Protein AF-A0A1F7S9E7-F1 (afdb_monomer_lite)

Organism: NCBI:txid1817878

pLDDT: mean 85.45, std 12.53, range [41.28, 97.94]

Radius of gyration: 21.09 Å; chains: 1; bounding box: 68×44×51 Å

Sequence (327 aa):
MSTGKWEKKILSSIESPLEKVIKDQKLNNLIKKIKFSKMIGKTITITPREIQYVRKQFAKAVRNGERRLHTLTVSLLEQFLPGKPFGITLIVVGRCPKCKGITKTKKDFGADFNEIFKNTEEQLSQKYAPGCFNCNVQTPSIANFLKYWPLDRQNEKILWISTRVKANTNLCYKITDIVLDVTYMFKVDKIYNQYSHTLKDMYGIKIIAENRATIMNVRDEILKRQDLSCIEEKNYLGKYKKKSGFEAYKMVMFYDDQYFEIQIQTEDMYERELLNAKTSHTTYKEKQQFLRKHFGEEYNSFYKKLCLLFTNENPDQSDNEAIFFGP

Structure (mmCIF, N/CA/C/O backbone):
data_AF-A0A1F7S9E7-F1
#
_entry.id   AF-A0A1F7S9E7-F1
#
loop_
_atom_site.group_PDB
_atom_site.id
_atom_site.type_symbol
_atom_site.label_atom_id
_atom_site.label_alt_id
_atom_site.label_comp_id
_atom_site.label_asym_id
_atom_site.label_entity_id
_atom_site.label_seq_id
_atom_site.pdbx_PDB_ins_code
_atom_site.Cartn_x
_atom_site.Cartn_y
_atom_site.Cartn_z
_atom_site.occupancy
_atom_site.B_iso_or_equiv
_atom_site.auth_seq_id
_atom_site.auth_comp_id
_atom_site.auth_asym_id
_atom_site.auth_atom_id
_atom_site.pdbx_PDB_model_num
ATOM 1 N N . MET A 1 1 ? -40.650 11.701 19.292 1.00 47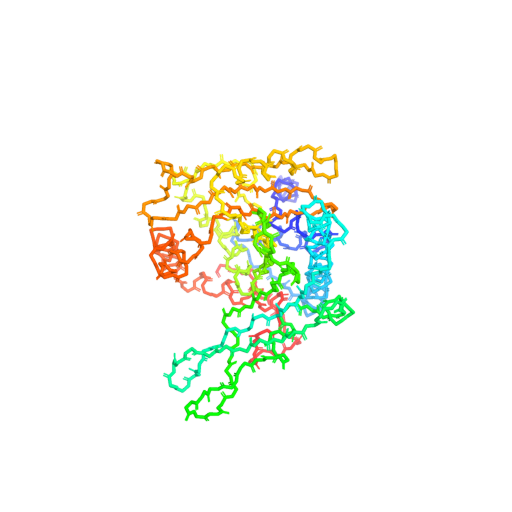.75 1 MET A N 1
ATOM 2 C CA . MET A 1 1 ? -40.113 11.331 17.958 1.00 47.75 1 MET A CA 1
ATOM 3 C C . MET A 1 1 ? -39.051 10.258 18.152 1.00 47.75 1 MET A C 1
ATOM 5 O O . MET A 1 1 ? -38.192 10.449 19.000 1.00 47.75 1 MET A O 1
ATOM 9 N N . SER A 1 2 ? -39.142 9.108 17.474 1.00 50.38 2 SER A N 1
ATOM 10 C CA . SER A 1 2 ? -38.280 7.954 17.775 1.00 50.38 2 SER A CA 1
ATOM 11 C C . SER A 1 2 ? -36.815 8.229 17.412 1.00 50.38 2 SER A C 1
ATOM 13 O O . SER A 1 2 ? -36.434 8.272 16.241 1.00 50.38 2 SER A O 1
ATOM 15 N N . THR A 1 3 ? -35.984 8.395 18.441 1.00 58.53 3 THR A N 1
ATOM 16 C CA . THR A 1 3 ? -34.526 8.587 18.354 1.00 58.53 3 THR A CA 1
ATOM 17 C C . THR A 1 3 ? -33.866 7.561 17.422 1.00 58.53 3 THR A C 1
ATOM 19 O O . THR A 1 3 ? -33.007 7.913 16.617 1.00 58.53 3 THR A O 1
ATOM 22 N N . GLY A 1 4 ? -34.371 6.323 17.395 1.00 68.88 4 GLY A N 1
ATOM 23 C CA . GLY A 1 4 ? -33.849 5.252 16.542 1.00 68.88 4 GLY A CA 1
ATOM 24 C C . GLY A 1 4 ? -34.021 5.433 15.023 1.00 68.88 4 GLY A C 1
ATOM 25 O O . GLY A 1 4 ? -33.233 4.865 14.268 1.00 68.88 4 GLY A O 1
ATOM 26 N N . LYS A 1 5 ? -35.007 6.203 14.525 1.00 73.06 5 LYS A N 1
ATOM 27 C CA . LYS A 1 5 ? -35.180 6.402 13.064 1.00 73.06 5 LYS A CA 1
ATOM 28 C C . LYS A 1 5 ? -34.168 7.411 12.511 1.00 73.06 5 LYS A C 1
ATOM 30 O O . LYS A 1 5 ? -33.655 7.227 11.409 1.00 73.06 5 LYS A O 1
ATOM 35 N N . TRP A 1 6 ? -33.854 8.441 13.295 1.00 78.12 6 TRP A N 1
ATOM 36 C CA . TRP A 1 6 ? -32.842 9.445 12.963 1.00 78.12 6 TRP A CA 1
ATOM 37 C C . TRP A 1 6 ? -31.420 8.877 13.066 1.00 78.12 6 TRP A C 1
ATOM 39 O O . TRP A 1 6 ? -30.646 9.020 12.120 1.00 78.12 6 TRP A O 1
ATOM 49 N N . GLU A 1 7 ? -31.108 8.135 14.137 1.00 77.38 7 GLU A N 1
ATOM 50 C CA . GLU A 1 7 ? -29.796 7.487 14.303 1.00 77.38 7 GLU A CA 1
ATOM 51 C C . GLU A 1 7 ? -29.505 6.494 13.161 1.00 77.38 7 GLU A C 1
ATOM 53 O O . GLU A 1 7 ? -28.421 6.519 12.579 1.00 77.38 7 GLU A O 1
ATOM 58 N N . LYS A 1 8 ? -30.492 5.675 12.758 1.00 75.88 8 LYS A N 1
ATOM 59 C CA . LYS A 1 8 ? -30.354 4.766 11.602 1.00 75.88 8 LYS A CA 1
ATOM 60 C C . LYS A 1 8 ? -30.071 5.515 10.298 1.00 75.88 8 LYS A C 1
ATOM 62 O O . LYS A 1 8 ? -29.243 5.059 9.511 1.00 75.88 8 LYS A O 1
ATOM 67 N N . LYS A 1 9 ? -30.729 6.659 10.075 1.00 78.69 9 LYS A N 1
ATOM 68 C CA . LYS A 1 9 ? -30.522 7.483 8.876 1.00 78.69 9 LYS A CA 1
ATOM 69 C C . LYS A 1 9 ? -29.092 8.030 8.825 1.00 78.69 9 LYS A C 1
ATOM 71 O O . LYS A 1 9 ? -28.435 7.886 7.799 1.00 78.69 9 LYS A O 1
ATOM 76 N N . ILE A 1 10 ? -28.579 8.579 9.927 1.00 76.75 10 ILE A N 1
ATOM 77 C CA . ILE A 1 10 ? -27.204 9.102 9.967 1.00 76.75 10 ILE A CA 1
ATOM 78 C C . ILE A 1 10 ? -26.183 7.978 9.818 1.00 76.75 10 ILE A C 1
ATOM 80 O O . ILE A 1 10 ? -25.277 8.088 8.995 1.00 76.75 10 ILE A O 1
ATOM 84 N N . LEU A 1 11 ? -26.350 6.869 10.539 1.00 79.00 11 LEU A N 1
ATOM 85 C CA . LEU A 1 11 ? -25.431 5.737 10.436 1.00 79.00 11 LEU A CA 1
ATOM 86 C C . LEU A 1 11 ? -25.357 5.190 9.000 1.00 79.00 11 LEU A C 1
ATOM 88 O O . LEU A 1 11 ? -24.277 4.816 8.551 1.00 79.00 11 LEU A O 1
ATOM 92 N N . SER A 1 12 ? -26.475 5.199 8.263 1.00 75.44 12 SER A N 1
ATOM 93 C CA . SER A 1 12 ? -26.506 4.784 6.853 1.00 75.44 12 SER A CA 1
ATOM 94 C C . SER A 1 12 ? -25.753 5.728 5.907 1.00 75.44 12 SER A C 1
ATOM 96 O O . SER A 1 12 ? -25.270 5.277 4.875 1.00 75.44 12 SER A O 1
ATOM 98 N N . SER A 1 13 ? -25.605 7.007 6.271 1.00 79.38 13 SER A N 1
ATOM 99 C CA . SER A 1 13 ? -24.830 7.991 5.498 1.00 79.38 13 SER A CA 1
ATOM 100 C C . SER A 1 13 ? -23.334 8.011 5.823 1.00 79.38 13 SER A C 1
ATOM 102 O O . SER A 1 13 ? -22.566 8.650 5.109 1.00 79.38 13 SER A O 1
ATOM 104 N N . ILE A 1 14 ? -22.901 7.336 6.893 1.00 80.88 14 ILE A N 1
ATOM 105 C CA . ILE A 1 14 ? -21.484 7.268 7.256 1.00 80.88 14 ILE A CA 1
ATOM 106 C C . ILE A 1 14 ? -20.821 6.166 6.431 1.00 80.88 14 ILE A C 1
ATOM 108 O O . ILE A 1 14 ? -21.165 4.988 6.533 1.00 80.88 14 ILE A O 1
ATOM 112 N N . GLU A 1 15 ? -19.821 6.539 5.643 1.00 83.19 15 GLU A N 1
ATOM 113 C CA . GLU A 1 15 ? -18.962 5.582 4.949 1.00 83.19 15 GLU A CA 1
ATOM 114 C C . GLU A 1 15 ? -17.861 5.062 5.876 1.00 83.19 15 GLU A C 1
ATOM 116 O O . GLU A 1 15 ? -17.320 5.794 6.712 1.00 83.19 15 GLU A O 1
ATOM 121 N N . SER A 1 16 ? -17.512 3.780 5.735 1.00 84.88 16 SER A N 1
ATOM 122 C CA . SER A 1 16 ? -16.361 3.234 6.453 1.00 84.88 16 SER A CA 1
ATOM 123 C C . SER A 1 16 ? -15.082 3.576 5.681 1.00 84.88 16 SER A C 1
ATOM 125 O O . SER A 1 16 ? -15.017 3.312 4.477 1.00 84.88 16 SER A O 1
ATOM 127 N N . PRO A 1 17 ? -14.014 4.053 6.348 1.00 84.38 17 PRO A N 1
ATOM 128 C CA . PRO A 1 17 ? -12.721 4.289 5.700 1.00 84.38 17 PRO A CA 1
ATOM 129 C C . PRO A 1 17 ? -12.109 3.019 5.085 1.00 84.38 17 PRO A C 1
ATOM 131 O O . PRO A 1 17 ? -11.219 3.114 4.237 1.00 84.38 17 PRO A O 1
ATOM 134 N N . LEU A 1 18 ? -12.578 1.839 5.513 1.00 86.69 18 LEU A N 1
ATOM 135 C CA . LEU A 1 18 ? -12.095 0.526 5.088 1.00 86.69 18 LEU A CA 1
ATOM 136 C C . LEU A 1 18 ? -12.953 -0.129 4.005 1.00 86.69 18 LEU A C 1
ATOM 138 O O . LEU A 1 18 ? -12.532 -1.141 3.459 1.00 86.69 18 LEU A O 1
ATOM 142 N N . GLU A 1 19 ? -14.110 0.427 3.642 1.00 86.44 19 GLU A N 1
ATOM 143 C CA . GLU A 1 19 ? -15.108 -0.237 2.778 1.00 86.44 19 GLU A CA 1
ATOM 144 C C . GLU A 1 19 ? -14.568 -0.609 1.384 1.00 86.44 19 GLU A C 1
ATOM 146 O O . GLU A 1 19 ? -15.029 -1.532 0.707 1.00 86.44 19 GLU A O 1
ATOM 151 N N . LYS A 1 20 ? -13.532 0.108 0.954 1.00 81.81 20 LYS A N 1
ATOM 152 C CA . LYS A 1 20 ? -12.844 -0.093 -0.320 1.00 81.81 20 LYS A CA 1
ATOM 153 C C . LYS A 1 20 ? -11.639 -1.035 -0.256 1.00 81.81 20 LYS A C 1
ATOM 155 O O . LYS A 1 20 ? -11.154 -1.435 -1.305 1.00 81.81 20 LYS A O 1
ATOM 160 N N . VAL A 1 21 ? -11.185 -1.399 0.941 1.00 81.50 21 VAL A N 1
ATOM 161 C CA . VAL A 1 21 ? -10.014 -2.264 1.176 1.00 81.50 21 VAL A CA 1
ATOM 162 C C . VAL A 1 21 ? -10.418 -3.586 1.834 1.00 81.50 21 VAL A C 1
ATOM 164 O O . VAL A 1 21 ? -9.793 -4.616 1.619 1.00 81.50 21 VAL A O 1
ATOM 167 N N . ILE A 1 22 ? -11.490 -3.582 2.626 1.00 88.88 22 ILE A N 1
ATOM 168 C CA . ILE A 1 22 ? -11.964 -4.738 3.381 1.00 88.88 22 ILE A CA 1
ATOM 169 C C . ILE A 1 22 ? -13.428 -4.975 3.041 1.00 88.88 22 ILE A C 1
ATOM 171 O O . ILE A 1 22 ? -14.300 -4.182 3.392 1.00 88.88 22 ILE A O 1
ATOM 175 N N . LYS A 1 23 ? -13.706 -6.106 2.389 1.00 88.62 23 LYS A N 1
ATOM 176 C CA . LYS A 1 23 ? -15.052 -6.534 1.975 1.00 88.62 23 LYS A CA 1
ATOM 177 C C . LYS A 1 23 ? -15.774 -7.328 3.070 1.00 88.62 23 LYS A C 1
ATOM 179 O O . LYS A 1 23 ? -16.346 -8.379 2.810 1.00 88.62 23 LYS A O 1
ATOM 184 N N . ASP A 1 24 ? -15.714 -6.845 4.309 1.00 93.81 24 ASP A N 1
ATOM 185 C CA . ASP A 1 24 ? -16.417 -7.450 5.445 1.00 93.81 24 ASP A CA 1
ATOM 186 C C . ASP A 1 24 ? -17.443 -6.468 6.016 1.00 93.81 24 ASP A C 1
ATOM 188 O O . ASP A 1 24 ? -17.094 -5.435 6.594 1.00 93.81 24 ASP A O 1
ATOM 192 N N . GLN A 1 25 ? -18.731 -6.769 5.835 1.00 93.62 25 GLN A N 1
ATOM 193 C CA . GLN A 1 25 ? -19.803 -5.852 6.226 1.00 93.62 25 GLN A CA 1
ATOM 194 C C . GLN A 1 25 ? -19.847 -5.630 7.741 1.00 93.62 25 GLN A C 1
ATOM 196 O O . GLN A 1 25 ? -20.121 -4.520 8.196 1.00 93.62 25 GLN A O 1
ATOM 201 N N . LYS A 1 26 ? -19.571 -6.668 8.538 1.00 94.50 26 LYS A N 1
ATOM 202 C CA . LYS A 1 26 ? -19.641 -6.591 10.000 1.00 94.50 26 LYS A CA 1
ATOM 203 C C . LYS A 1 26 ? -18.552 -5.675 10.558 1.00 94.50 26 LYS A C 1
ATOM 205 O O . LYS A 1 26 ? -18.859 -4.812 11.378 1.00 94.50 26 LYS A O 1
ATOM 210 N N . LEU A 1 27 ? -17.319 -5.812 10.077 1.00 94.19 27 LEU A N 1
ATOM 211 C CA . LEU A 1 27 ? -16.193 -4.944 10.410 1.00 94.19 27 LEU A CA 1
ATOM 212 C C . LEU A 1 27 ? -16.482 -3.507 9.972 1.00 94.19 27 LEU A C 1
ATOM 214 O O . LEU A 1 27 ? -16.370 -2.592 10.784 1.00 94.19 27 LEU A O 1
ATOM 218 N N . ASN A 1 28 ? -16.923 -3.292 8.730 1.00 93.12 28 ASN A N 1
ATOM 219 C CA . ASN A 1 28 ? -17.247 -1.945 8.253 1.00 93.12 28 ASN A CA 1
ATOM 220 C C . ASN A 1 28 ? -18.369 -1.292 9.072 1.00 93.12 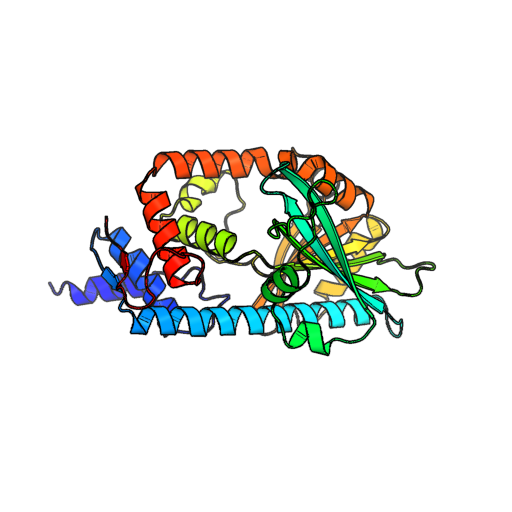28 ASN A C 1
ATOM 222 O O . ASN A 1 28 ? -18.253 -0.128 9.447 1.00 93.12 28 ASN A O 1
ATOM 226 N N . ASN A 1 29 ? -19.418 -2.041 9.421 1.00 93.00 29 ASN A N 1
ATOM 227 C CA . ASN A 1 29 ? -20.483 -1.556 10.297 1.00 93.00 29 ASN A CA 1
ATOM 228 C C . ASN A 1 29 ? -19.964 -1.204 11.697 1.00 93.00 29 ASN A C 1
ATOM 230 O O . ASN A 1 29 ? -20.435 -0.235 12.289 1.00 93.00 29 ASN A O 1
ATOM 234 N N . LEU A 1 30 ? -18.996 -1.955 12.230 1.00 94.12 30 LEU A N 1
ATOM 235 C CA . LEU A 1 30 ? -18.373 -1.641 13.515 1.00 94.12 30 LEU A CA 1
ATOM 236 C C . LEU A 1 30 ? -17.614 -0.311 13.465 1.00 94.12 30 LEU A C 1
ATOM 238 O O . LEU A 1 30 ? -17.778 0.518 14.353 1.00 94.12 30 LEU A O 1
ATOM 242 N N . ILE A 1 31 ? -16.850 -0.065 12.399 1.00 92.19 31 ILE A N 1
ATOM 243 C CA . ILE A 1 31 ? -16.131 1.204 12.222 1.00 92.19 31 ILE A CA 1
ATOM 244 C C . ILE A 1 31 ? -17.099 2.374 12.027 1.00 92.19 31 ILE A C 1
ATOM 246 O O . ILE A 1 31 ? -16.899 3.434 12.619 1.00 92.19 31 ILE A O 1
ATOM 250 N N . LYS A 1 32 ? -18.196 2.174 11.282 1.00 91.75 32 LYS A N 1
ATOM 251 C CA . LYS A 1 32 ? -19.283 3.163 11.175 1.00 91.75 32 LYS A CA 1
ATOM 252 C C . LYS A 1 32 ? -19.878 3.480 12.549 1.00 91.75 32 LYS A C 1
ATOM 254 O O . LYS A 1 32 ? -20.066 4.651 12.864 1.00 91.75 32 LYS A O 1
ATOM 259 N N . LYS A 1 33 ? -20.112 2.465 13.393 1.00 91.62 33 LYS A N 1
ATOM 260 C CA . LYS A 1 33 ? -20.586 2.648 14.777 1.00 91.62 33 LYS A CA 1
ATOM 261 C C . LYS A 1 33 ? -19.582 3.409 15.643 1.00 91.62 33 LYS A C 1
ATOM 263 O O . LYS A 1 33 ? -20.010 4.305 16.356 1.00 91.62 33 LYS A O 1
ATOM 268 N N . ILE A 1 34 ? -18.285 3.096 15.552 1.00 92.19 34 ILE A N 1
ATOM 269 C CA . ILE A 1 34 ? -17.205 3.814 16.258 1.00 92.19 34 ILE A CA 1
ATOM 270 C C . ILE A 1 34 ? -17.193 5.298 15.862 1.00 92.19 34 ILE A C 1
ATOM 272 O O . ILE A 1 34 ? -17.155 6.175 16.723 1.00 92.19 34 ILE A O 1
ATOM 276 N N . LYS A 1 35 ? -17.269 5.604 14.560 1.00 89.88 35 LYS A N 1
ATOM 277 C CA . LYS A 1 35 ? -17.329 6.994 14.086 1.00 89.88 35 LYS A CA 1
ATOM 278 C C . LYS A 1 35 ? -18.610 7.693 14.544 1.00 89.88 35 LYS A C 1
ATOM 280 O O . LYS A 1 35 ? -18.553 8.804 15.062 1.00 89.88 35 LYS A O 1
ATOM 285 N N . PHE A 1 36 ? -19.757 7.033 14.398 1.00 89.06 36 PHE A N 1
ATOM 286 C CA . PHE A 1 36 ? -21.043 7.583 14.814 1.00 89.06 36 PHE A CA 1
ATOM 287 C C . PHE A 1 36 ? -21.088 7.870 16.316 1.00 89.06 36 PHE A C 1
ATOM 289 O O . PHE A 1 36 ? -21.530 8.945 16.705 1.00 89.06 36 PHE A O 1
ATOM 296 N N . SER A 1 37 ? -20.594 6.952 17.155 1.00 89.75 37 SER A N 1
ATOM 297 C CA . SER A 1 37 ? -20.585 7.128 18.608 1.00 89.75 37 SER A CA 1
ATOM 298 C C . SER A 1 37 ? -19.755 8.337 19.020 1.00 89.75 37 SER A C 1
ATOM 300 O O . SER A 1 37 ? -20.196 9.115 19.864 1.00 89.75 37 SER A O 1
ATOM 302 N N . LYS A 1 38 ? -18.619 8.564 18.349 1.00 87.88 38 LYS A N 1
ATOM 303 C CA . LYS A 1 38 ? -17.819 9.773 18.534 1.00 87.88 38 LYS A CA 1
ATOM 304 C C . LYS A 1 38 ? -18.590 11.041 18.152 1.00 87.88 38 LYS A C 1
ATOM 306 O O . LYS A 1 38 ? -18.581 11.996 18.923 1.00 87.88 38 LYS A O 1
ATOM 311 N N . MET A 1 39 ? -19.289 11.047 17.015 1.00 85.19 39 MET A N 1
ATOM 312 C CA . MET A 1 39 ? -20.076 12.210 16.570 1.00 85.19 39 MET A CA 1
ATOM 313 C C . MET A 1 39 ? -21.168 12.613 17.568 1.00 85.19 39 MET A C 1
ATOM 315 O O . MET A 1 39 ? -21.459 13.796 17.706 1.00 85.19 39 MET A O 1
ATOM 319 N N . ILE A 1 40 ? -21.770 11.643 18.260 1.00 88.06 40 ILE A N 1
ATOM 320 C CA . ILE A 1 40 ? -22.852 11.886 19.227 1.00 88.06 40 ILE A CA 1
ATOM 321 C C . ILE A 1 40 ? -22.380 11.886 20.690 1.00 88.06 40 ILE A C 1
ATOM 323 O O . ILE A 1 40 ? -23.216 11.918 21.589 1.00 88.06 40 ILE A O 1
ATOM 327 N N . GLY A 1 41 ? -21.068 11.800 20.941 1.00 88.12 41 GLY A N 1
ATOM 328 C CA . GLY A 1 41 ? -20.496 11.794 22.292 1.00 88.12 41 GLY A CA 1
ATOM 329 C C . GLY A 1 41 ? -20.887 10.584 23.149 1.00 88.12 41 GLY A C 1
ATOM 330 O O . GLY A 1 41 ? -20.965 10.704 24.368 1.00 88.12 41 GLY A O 1
ATOM 331 N N . LYS A 1 42 ? -21.160 9.421 22.541 1.00 89.75 42 LYS A N 1
ATOM 332 C CA . LYS A 1 42 ? -21.503 8.183 23.261 1.00 89.75 42 LYS A CA 1
ATOM 333 C C . LYS A 1 42 ? -20.325 7.216 23.310 1.00 89.75 42 LYS A C 1
ATOM 335 O O . LYS A 1 42 ? -19.623 7.018 22.317 1.00 89.75 42 LYS A O 1
ATOM 340 N N . THR A 1 43 ? -20.184 6.544 24.448 1.00 92.25 43 THR A N 1
ATOM 341 C CA . THR A 1 43 ? -19.265 5.415 24.593 1.00 92.25 43 THR A CA 1
ATOM 342 C C . THR A 1 43 ? -19.868 4.157 23.982 1.00 92.25 43 THR A C 1
ATOM 344 O O . THR A 1 43 ? -21.039 3.849 24.204 1.00 92.25 43 THR A O 1
ATOM 347 N N . ILE A 1 44 ? -19.064 3.406 23.237 1.00 93.56 44 ILE A N 1
ATOM 348 C CA . ILE A 1 44 ? -19.386 2.049 22.806 1.00 93.56 44 ILE A CA 1
ATOM 349 C C . ILE A 1 44 ? -18.350 1.068 23.339 1.00 93.56 44 ILE A C 1
ATOM 351 O O . ILE A 1 44 ? -17.163 1.384 23.448 1.00 93.56 44 ILE A O 1
ATOM 355 N N . THR A 1 45 ? -18.814 -0.139 23.629 1.00 94.75 45 THR A N 1
ATOM 356 C CA . THR A 1 45 ? -17.980 -1.250 24.075 1.00 94.75 45 THR A CA 1
ATOM 357 C C . THR A 1 45 ? -17.819 -2.237 22.932 1.00 94.75 45 THR A C 1
ATOM 359 O O . THR A 1 45 ? -18.807 -2.664 22.338 1.00 94.75 45 THR A O 1
ATOM 362 N N . ILE A 1 46 ? -16.575 -2.596 22.634 1.00 94.56 46 ILE A N 1
ATOM 363 C CA . ILE A 1 46 ? -16.223 -3.662 21.702 1.00 94.56 46 ILE A CA 1
ATOM 364 C C . ILE A 1 46 ? -15.817 -4.873 22.526 1.00 94.56 46 ILE A C 1
ATOM 366 O O . ILE A 1 46 ? -14.854 -4.822 23.290 1.00 94.56 46 ILE A O 1
ATOM 370 N N . THR A 1 47 ? -16.568 -5.956 22.386 1.00 93.94 47 THR A N 1
ATOM 371 C CA . THR A 1 47 ? -16.342 -7.184 23.154 1.00 93.94 47 THR A CA 1
ATOM 372 C C . THR A 1 47 ? -15.094 -7.937 22.671 1.00 93.94 47 THR A C 1
ATOM 374 O O . THR A 1 47 ? -14.739 -7.831 21.494 1.00 93.94 47 THR A O 1
ATOM 377 N N . PRO A 1 48 ? -14.474 -8.794 23.505 1.00 91.75 48 PRO A N 1
ATOM 378 C CA . PRO A 1 48 ? -13.344 -9.634 23.086 1.00 91.75 48 PRO A CA 1
ATOM 379 C C . PRO A 1 48 ? -13.634 -10.467 21.828 1.00 91.75 48 PRO A C 1
ATOM 381 O O . PRO A 1 48 ? -12.810 -10.571 20.920 1.00 91.75 48 PRO A O 1
ATOM 384 N N . ARG A 1 49 ? -14.861 -10.989 21.703 1.00 92.00 49 ARG A N 1
ATOM 385 C CA . ARG A 1 49 ? -15.306 -11.738 20.518 1.00 92.00 49 ARG A CA 1
ATOM 386 C C . ARG A 1 49 ? -15.340 -10.875 19.254 1.00 92.00 49 ARG A C 1
ATOM 388 O O . ARG A 1 49 ? -15.052 -11.367 18.162 1.00 9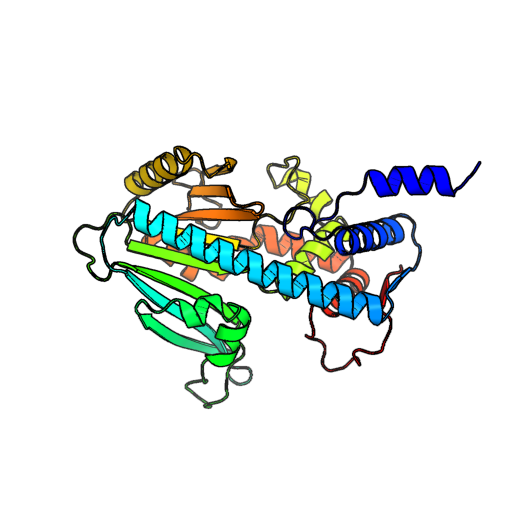2.00 49 ARG A O 1
ATOM 395 N N . GLU A 1 50 ? -15.720 -9.605 19.370 1.00 94.31 50 GLU A N 1
ATOM 396 C CA . GLU A 1 50 ? -15.684 -8.659 18.252 1.00 94.31 50 GLU A CA 1
ATOM 397 C C . GLU A 1 50 ? -14.253 -8.267 17.892 1.00 94.31 50 GLU A C 1
ATOM 399 O O . GLU A 1 50 ? -13.948 -8.209 16.704 1.00 94.31 50 GLU A O 1
ATOM 404 N N . ILE A 1 51 ? -13.369 -8.090 18.878 1.00 92.25 51 ILE A N 1
ATOM 405 C CA . ILE A 1 51 ? -11.938 -7.829 18.652 1.00 92.25 51 ILE A CA 1
ATOM 406 C C . ILE A 1 51 ? -11.315 -8.981 17.861 1.00 92.25 51 ILE A C 1
ATOM 408 O O . ILE A 1 51 ? -10.768 -8.765 16.780 1.00 92.25 51 ILE A O 1
ATOM 412 N N . GLN A 1 52 ? -11.479 -10.222 18.329 1.00 91.31 52 GLN A N 1
ATOM 413 C CA . GLN A 1 52 ? -10.977 -11.413 17.632 1.00 91.31 52 GLN A CA 1
ATOM 414 C C . GLN A 1 52 ? -11.545 -11.531 16.213 1.00 91.31 52 GLN A C 1
ATOM 416 O O . GLN A 1 52 ? -10.821 -11.857 15.269 1.00 91.31 52 GLN A O 1
ATOM 421 N N . TYR A 1 53 ? -12.837 -11.234 16.039 1.00 93.69 53 TYR A N 1
ATOM 422 C CA . TYR A 1 53 ? -13.461 -11.210 14.720 1.00 93.69 53 TYR A CA 1
ATOM 423 C C . TYR A 1 53 ? -12.803 -10.171 13.805 1.00 93.69 53 TYR A C 1
ATOM 425 O O . TYR A 1 53 ? -12.423 -10.507 12.683 1.00 93.69 53 TYR A O 1
ATOM 433 N N . VAL A 1 54 ? -12.653 -8.929 14.272 1.00 93.31 54 VAL A N 1
ATOM 434 C CA . VAL A 1 54 ? -12.072 -7.835 13.487 1.00 93.31 54 VAL A CA 1
ATOM 435 C C . VAL A 1 54 ? -10.637 -8.154 13.105 1.00 93.31 54 VAL A C 1
ATOM 437 O O . VAL A 1 54 ? -10.321 -8.086 11.921 1.00 93.31 54 VAL A O 1
ATOM 440 N N . ARG A 1 55 ? -9.801 -8.590 14.052 1.00 91.25 55 ARG A N 1
ATOM 441 C CA . ARG A 1 55 ? -8.413 -8.990 13.781 1.00 91.25 55 ARG A CA 1
ATOM 442 C C . ARG A 1 55 ? -8.335 -10.104 12.742 1.00 91.25 55 ARG A C 1
ATOM 444 O O . ARG A 1 55 ? -7.563 -10.005 11.792 1.00 91.25 55 ARG A O 1
ATOM 451 N N . LYS A 1 56 ? -9.183 -11.134 12.857 1.00 91.69 56 LYS A N 1
ATOM 452 C CA . LYS A 1 56 ? -9.242 -12.234 11.880 1.00 91.69 56 LYS A CA 1
ATOM 453 C C . LYS A 1 56 ? -9.602 -11.737 10.479 1.00 91.69 56 LYS A C 1
ATOM 455 O O . LYS A 1 56 ? -8.941 -12.118 9.513 1.00 91.69 56 LYS A O 1
ATOM 460 N N . GLN A 1 57 ? -10.642 -10.911 10.350 1.00 93.62 57 GLN A N 1
ATOM 461 C CA . GLN A 1 57 ?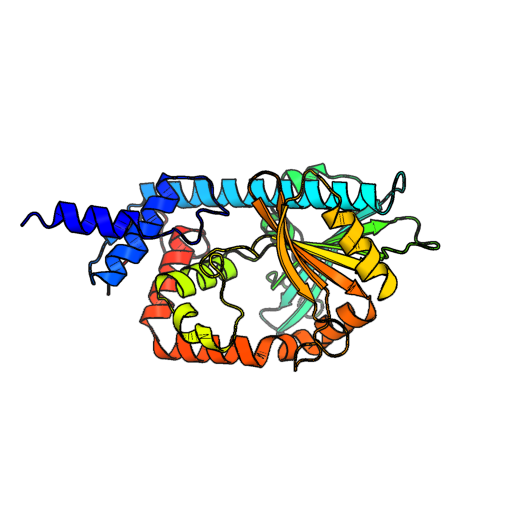 -11.058 -10.392 9.042 1.00 93.62 57 GLN A CA 1
ATOM 462 C C . GLN A 1 57 ? -10.049 -9.396 8.472 1.00 93.62 57 GLN A C 1
ATOM 464 O O . GLN A 1 57 ? -9.773 -9.434 7.275 1.00 93.62 57 GLN A O 1
ATOM 469 N N . PHE A 1 58 ? -9.454 -8.557 9.319 1.00 91.12 58 PHE A N 1
ATOM 470 C CA . PHE A 1 58 ? -8.403 -7.625 8.937 1.00 91.12 58 PHE A CA 1
ATOM 471 C C . PHE A 1 58 ? -7.176 -8.374 8.408 1.00 91.12 58 PHE A C 1
ATOM 473 O O . PHE A 1 58 ? -6.772 -8.139 7.274 1.00 91.12 58 PHE A O 1
ATOM 480 N N . ALA A 1 59 ? -6.655 -9.356 9.150 1.00 89.19 59 ALA A N 1
ATOM 481 C CA . ALA A 1 59 ? -5.521 -10.175 8.719 1.00 89.19 59 ALA A CA 1
ATOM 482 C C . ALA A 1 59 ? -5.802 -10.924 7.404 1.00 89.19 59 ALA A C 1
ATOM 484 O O . ALA A 1 59 ? -4.948 -10.979 6.516 1.00 89.19 59 ALA A O 1
ATOM 485 N N . LYS A 1 60 ? -7.019 -11.465 7.242 1.00 91.44 60 LYS A N 1
ATOM 486 C CA . LYS A 1 60 ? -7.452 -12.096 5.986 1.00 91.44 60 LYS A CA 1
ATOM 487 C C . LYS A 1 60 ? -7.466 -11.094 4.827 1.00 91.44 60 LYS A C 1
ATOM 489 O O . LYS A 1 60 ? -6.997 -11.424 3.740 1.00 91.44 60 LYS A O 1
ATOM 494 N N . ALA A 1 61 ? -7.992 -9.890 5.046 1.00 91.12 61 ALA A N 1
ATOM 495 C CA . ALA A 1 61 ? -8.047 -8.845 4.030 1.00 91.12 61 ALA A CA 1
ATOM 496 C C . ALA A 1 61 ? -6.647 -8.356 3.636 1.00 91.12 61 ALA A C 1
ATOM 498 O O . ALA A 1 61 ? -6.361 -8.289 2.443 1.00 91.12 61 ALA A O 1
ATOM 499 N N . VAL A 1 62 ? -5.763 -8.120 4.616 1.00 90.06 62 VAL A N 1
ATOM 500 C CA . VAL A 1 62 ? -4.354 -7.756 4.390 1.00 90.06 62 VAL A CA 1
ATOM 501 C C . VAL A 1 62 ? -3.690 -8.785 3.480 1.00 90.06 62 VAL A C 1
ATOM 503 O O . VAL A 1 62 ? -3.200 -8.420 2.414 1.00 90.06 62 VAL A O 1
ATOM 506 N N . ARG A 1 63 ? -3.763 -10.073 3.846 1.00 91.25 63 ARG A N 1
ATOM 507 C CA . ARG A 1 63 ? -3.171 -11.175 3.074 1.00 91.25 63 ARG A CA 1
ATOM 508 C C . ARG A 1 63 ? -3.727 -11.261 1.653 1.00 91.25 63 ARG A C 1
ATOM 510 O O . ARG A 1 63 ? -2.970 -11.433 0.703 1.00 91.25 63 ARG A O 1
ATOM 517 N N . ASN A 1 64 ? -5.043 -11.136 1.491 1.00 92.50 64 ASN A N 1
ATOM 518 C CA . ASN A 1 64 ? -5.664 -11.173 0.169 1.00 92.50 64 ASN A CA 1
ATOM 519 C 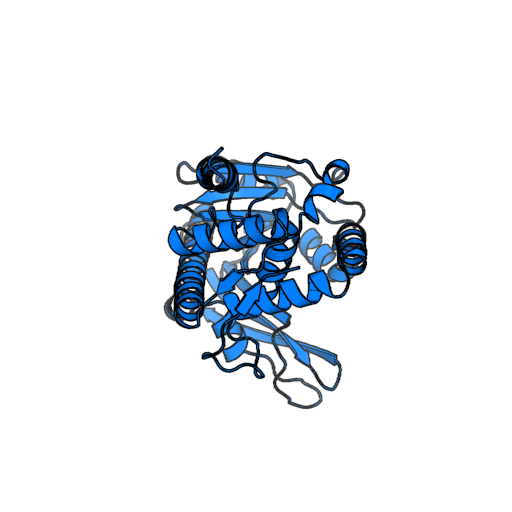C . ASN A 1 64 ? -5.229 -9.990 -0.703 1.00 92.50 64 ASN A C 1
ATOM 521 O O . ASN A 1 64 ? -4.956 -10.180 -1.886 1.00 92.50 64 ASN A O 1
ATOM 525 N N . GLY A 1 65 ? -5.152 -8.784 -0.137 1.00 93.06 65 GLY A N 1
ATOM 526 C CA . GLY A 1 65 ? -4.710 -7.609 -0.878 1.00 93.06 65 GLY A CA 1
ATOM 527 C C . GLY A 1 65 ? -3.219 -7.645 -1.220 1.00 93.06 65 GLY A C 1
ATOM 528 O O . GLY A 1 65 ? -2.861 -7.247 -2.323 1.00 93.06 65 GLY A O 1
ATOM 529 N N . GLU A 1 66 ? -2.360 -8.208 -0.363 1.00 93.69 66 GLU A N 1
ATOM 530 C CA . GLU A 1 66 ? -0.949 -8.463 -0.701 1.00 93.69 66 GLU A CA 1
ATOM 531 C C . GLU A 1 66 ? -0.807 -9.506 -1.815 1.00 93.69 66 GLU A C 1
ATOM 533 O O . GLU A 1 66 ? -0.065 -9.297 -2.771 1.00 93.69 66 GLU A O 1
ATOM 538 N N . ARG A 1 67 ? -1.594 -10.589 -1.779 1.00 93.12 67 ARG A N 1
ATOM 539 C CA . ARG A 1 67 ? -1.633 -11.554 -2.887 1.00 93.12 67 ARG A CA 1
ATOM 540 C C . ARG A 1 67 ? -1.989 -10.867 -4.207 1.00 93.12 67 ARG A C 1
ATOM 542 O O . ARG A 1 67 ? -1.295 -11.065 -5.197 1.00 93.12 67 ARG A O 1
ATOM 549 N N . ARG A 1 68 ? -3.029 -10.029 -4.210 1.00 94.88 68 ARG A N 1
ATOM 550 C CA . ARG A 1 68 ? -3.446 -9.253 -5.391 1.00 94.88 68 ARG A CA 1
ATOM 551 C C . ARG A 1 68 ? -2.382 -8.253 -5.836 1.00 94.88 68 ARG A C 1
ATOM 553 O O . ARG A 1 68 ? -2.167 -8.112 -7.035 1.00 94.88 68 ARG A O 1
ATOM 560 N N . LEU A 1 69 ? -1.694 -7.605 -4.892 1.00 95.69 69 LEU A N 1
ATOM 561 C CA . LEU A 1 69 ? -0.560 -6.720 -5.162 1.00 95.69 69 LEU A CA 1
ATOM 562 C C . LEU A 1 69 ? 0.537 -7.459 -5.931 1.00 95.69 69 LEU A C 1
ATOM 564 O O . LEU A 1 69 ? 1.019 -6.956 -6.945 1.00 95.69 69 LEU A O 1
ATOM 568 N N . HIS A 1 70 ? 0.917 -8.651 -5.473 1.00 93.94 70 HIS A N 1
ATOM 569 C CA . HIS A 1 70 ? 1.935 -9.462 -6.135 1.00 93.94 70 HIS A CA 1
ATOM 570 C C . HIS A 1 70 ? 1.461 -9.977 -7.494 1.00 93.94 70 HIS A C 1
ATOM 572 O O . HIS A 1 70 ? 2.197 -9.833 -8.463 1.00 93.94 70 HIS A O 1
ATOM 578 N N . THR A 1 71 ? 0.222 -10.463 -7.613 1.00 94.31 71 THR A N 1
ATOM 579 C CA . THR A 1 71 ? -0.352 -10.864 -8.909 1.00 94.31 71 THR A CA 1
ATOM 580 C C . THR A 1 71 ? -0.351 -9.711 -9.917 1.00 94.31 71 THR A C 1
ATOM 582 O O . THR A 1 71 ? 0.110 -9.889 -11.042 1.00 94.31 71 THR A O 1
ATOM 585 N N . LEU A 1 72 ? -0.794 -8.514 -9.515 1.00 96.62 72 LEU A N 1
ATOM 586 C CA . LEU A 1 72 ? -0.771 -7.336 -10.383 1.00 96.62 72 LEU A CA 1
ATOM 587 C C . LEU A 1 72 ? 0.663 -6.942 -10.757 1.00 96.62 72 LEU A C 1
ATOM 589 O O . LEU A 1 72 ? 0.936 -6.627 -11.910 1.00 96.62 72 LEU A O 1
ATOM 593 N N . THR A 1 73 ? 1.593 -6.993 -9.802 1.00 95.50 73 THR A N 1
ATOM 594 C CA . THR A 1 73 ? 3.009 -6.678 -10.048 1.00 95.50 73 THR A CA 1
ATOM 595 C C . THR A 1 73 ? 3.619 -7.625 -11.079 1.00 95.50 73 THR A C 1
ATOM 597 O O . THR A 1 73 ? 4.291 -7.159 -11.993 1.00 95.50 73 THR A O 1
ATOM 600 N N . VAL A 1 74 ? 3.343 -8.928 -10.975 1.00 92.50 74 VAL A N 1
ATOM 601 C CA . VAL A 1 74 ? 3.794 -9.931 -11.953 1.00 92.50 74 VAL A CA 1
ATOM 602 C C . VAL A 1 74 ? 3.182 -9.675 -13.321 1.00 92.50 74 VAL A C 1
ATOM 604 O O . VAL A 1 74 ? 3.913 -9.617 -14.301 1.00 92.50 74 VAL A O 1
ATOM 607 N N . SER A 1 75 ? 1.877 -9.412 -13.393 1.00 94.88 75 SER A N 1
ATOM 608 C CA . SER A 1 75 ? 1.227 -9.112 -14.671 1.00 94.88 75 SER A CA 1
ATOM 609 C C . SER A 1 75 ? 1.778 -7.843 -15.339 1.00 94.88 75 SER A C 1
ATOM 611 O O . SER A 1 75 ? 1.878 -7.778 -16.563 1.00 94.88 75 SER A O 1
ATOM 613 N N . LEU A 1 76 ? 2.162 -6.825 -14.560 1.00 95.38 76 LEU A N 1
ATOM 614 C CA . LEU A 1 76 ? 2.837 -5.636 -15.090 1.00 95.38 76 LEU A CA 1
ATOM 615 C C . LEU A 1 76 ? 4.262 -5.955 -15.563 1.00 95.38 76 LEU A C 1
ATOM 617 O O . LEU A 1 76 ? 4.681 -5.446 -16.599 1.00 95.38 76 LEU A O 1
ATOM 621 N N . LEU A 1 77 ? 5.006 -6.803 -14.843 1.00 92.00 77 LEU A N 1
ATOM 622 C CA . LEU A 1 77 ? 6.323 -7.267 -15.295 1.00 92.00 77 LEU A CA 1
ATOM 623 C C . LEU A 1 77 ? 6.213 -8.014 -16.621 1.00 92.00 77 LEU A C 1
ATOM 625 O O . LEU A 1 77 ? 6.947 -7.686 -17.539 1.00 92.00 77 LEU A O 1
ATOM 629 N N . GLU A 1 78 ? 5.281 -8.957 -16.747 1.00 91.19 78 GLU A N 1
ATOM 630 C CA . GLU A 1 78 ? 5.058 -9.720 -17.982 1.00 91.19 78 GLU A CA 1
ATOM 631 C C . GLU A 1 78 ? 4.682 -8.817 -19.161 1.00 91.19 78 GLU A C 1
ATOM 633 O O . GLU A 1 78 ? 5.130 -9.047 -20.281 1.00 91.19 78 GLU A O 1
ATOM 638 N N . GLN A 1 79 ? 3.909 -7.755 -18.914 1.00 92.94 79 GLN A N 1
ATOM 639 C CA . GLN A 1 79 ? 3.575 -6.764 -19.935 1.00 92.94 79 GLN A CA 1
ATOM 640 C C . GLN A 1 79 ? 4.802 -5.971 -20.406 1.00 92.94 79 GLN A C 1
ATOM 642 O O . GLN A 1 79 ? 4.952 -5.726 -21.602 1.00 92.94 79 GLN A O 1
ATOM 647 N N . PHE A 1 80 ? 5.662 -5.530 -19.484 1.00 92.19 80 PHE A N 1
ATOM 648 C CA . PHE A 1 80 ? 6.801 -4.668 -19.826 1.00 92.19 80 PHE A CA 1
ATOM 649 C C . PHE A 1 80 ? 8.077 -5.427 -20.190 1.00 92.19 80 PHE A C 1
ATOM 651 O O . PHE A 1 80 ? 8.956 -4.862 -20.838 1.00 92.19 80 PHE A O 1
ATOM 658 N N . LEU A 1 81 ? 8.183 -6.685 -19.771 1.00 88.31 81 LEU A N 1
ATOM 659 C CA . LEU A 1 81 ? 9.338 -7.562 -19.937 1.00 88.31 81 LEU A CA 1
ATOM 660 C C . LEU A 1 81 ? 8.874 -8.944 -20.452 1.00 88.31 81 LEU A C 1
ATOM 662 O O . LEU A 1 81 ? 9.136 -9.964 -19.806 1.00 88.31 81 LEU A O 1
ATOM 666 N N . PRO A 1 82 ? 8.160 -9.012 -21.594 1.00 89.56 82 PRO A N 1
ATOM 667 C CA . PRO A 1 82 ? 7.538 -10.247 -22.060 1.00 89.56 82 PRO A CA 1
ATOM 668 C C . PRO A 1 82 ? 8.580 -11.336 -22.325 1.00 89.56 82 PRO A C 1
ATOM 670 O O . PRO A 1 82 ? 9.552 -11.125 -23.050 1.00 89.56 82 PRO A O 1
ATOM 673 N N . GLY A 1 83 ? 8.370 -12.507 -21.719 1.00 86.25 83 GLY A N 1
ATOM 674 C CA . GLY A 1 83 ? 9.247 -13.673 -21.858 1.00 86.25 83 GLY A CA 1
ATOM 675 C C . GLY A 1 83 ? 10.611 -13.550 -21.168 1.00 86.25 83 GLY A C 1
ATOM 676 O O . GLY A 1 83 ? 11.419 -14.471 -21.278 1.00 86.25 83 GLY A O 1
ATOM 677 N N . LYS A 1 84 ? 10.889 -12.451 -20.454 1.00 87.56 84 LYS A N 1
ATOM 678 C CA . LYS A 1 84 ? 12.178 -12.250 -19.783 1.00 87.56 84 LYS A CA 1
ATOM 679 C C . LYS A 1 84 ? 12.142 -12.785 -18.352 1.00 87.56 84 LYS A C 1
ATOM 681 O O . LYS A 1 84 ? 11.197 -12.500 -17.612 1.00 87.56 84 LYS A O 1
ATOM 686 N N . PRO A 1 85 ? 13.174 -13.526 -17.918 1.00 90.12 85 PRO A N 1
ATOM 687 C CA . PRO A 1 85 ? 13.245 -13.992 -16.546 1.00 90.12 85 PRO A CA 1
ATOM 688 C C . PRO A 1 85 ? 13.539 -12.816 -15.607 1.00 90.12 85 PRO A C 1
ATOM 690 O O . PRO A 1 85 ? 14.346 -11.931 -15.907 1.00 90.12 85 PRO A O 1
ATOM 693 N N . PHE A 1 86 ? 12.908 -12.822 -14.438 1.00 90.88 86 PHE A N 1
ATOM 694 C CA . PHE A 1 86 ? 13.103 -11.809 -13.408 1.00 90.88 86 PHE A CA 1
ATOM 695 C C . PHE A 1 86 ? 13.401 -12.460 -12.055 1.00 90.88 86 PHE A C 1
ATOM 697 O O . PHE A 1 86 ? 13.019 -13.598 -11.789 1.00 90.88 86 PHE A O 1
ATOM 704 N N . GLY A 1 87 ? 14.121 -11.731 -11.207 1.00 91.88 87 GLY A N 1
ATOM 705 C CA . GLY A 1 87 ? 14.397 -12.106 -9.827 1.00 91.88 87 GLY A CA 1
ATOM 706 C C . GLY A 1 87 ? 13.563 -11.283 -8.856 1.00 91.88 87 GLY A C 1
ATOM 707 O O . GLY A 1 87 ? 13.187 -10.145 -9.154 1.00 91.88 87 GLY A O 1
ATOM 708 N N . ILE A 1 88 ? 13.305 -11.855 -7.681 1.00 93.94 88 ILE A N 1
ATOM 709 C CA . ILE A 1 88 ? 12.594 -11.189 -6.592 1.00 93.94 88 ILE A CA 1
ATOM 710 C C . ILE A 1 88 ? 13.455 -11.184 -5.340 1.00 93.94 88 ILE A C 1
ATOM 712 O O . ILE A 1 88 ? 13.963 -12.227 -4.920 1.00 93.94 88 ILE A O 1
ATOM 716 N N . THR A 1 89 ? 13.527 -10.028 -4.690 1.00 94.81 89 THR A N 1
ATOM 717 C CA . THR A 1 89 ? 14.228 -9.891 -3.415 1.00 94.81 89 THR A CA 1
ATOM 718 C C . THR A 1 89 ? 13.477 -9.015 -2.456 1.00 94.81 89 THR A C 1
ATOM 720 O O . THR A 1 89 ? 13.071 -7.895 -2.770 1.00 94.81 89 THR A O 1
ATOM 723 N N . LEU A 1 90 ? 13.370 -9.516 -1.235 1.00 95.00 90 LEU A N 1
ATOM 724 C CA . LEU A 1 90 ? 12.932 -8.738 -0.098 1.00 95.00 90 LEU A CA 1
ATOM 725 C C . LEU A 1 90 ? 14.087 -7.893 0.412 1.00 95.00 90 LEU A C 1
ATOM 727 O O . LEU A 1 90 ? 15.169 -8.397 0.719 1.00 95.00 90 LEU A O 1
ATOM 731 N N . ILE A 1 91 ? 13.823 -6.601 0.554 1.00 94.81 91 ILE A N 1
ATOM 732 C CA . ILE A 1 91 ? 14.704 -5.669 1.240 1.00 94.81 91 ILE A CA 1
ATOM 733 C C . ILE A 1 91 ? 14.040 -5.322 2.565 1.00 94.81 91 ILE A C 1
ATOM 735 O O . ILE A 1 91 ? 12.951 -4.752 2.578 1.00 94.81 91 ILE A O 1
ATOM 739 N N . VAL A 1 92 ? 14.710 -5.642 3.672 1.00 93.62 92 VAL A N 1
ATOM 740 C CA . VAL A 1 92 ? 14.287 -5.256 5.024 1.00 93.62 92 VAL A CA 1
ATOM 741 C C . VAL A 1 92 ? 15.272 -4.236 5.560 1.00 93.62 92 VAL A C 1
ATOM 743 O O . VAL A 1 92 ? 16.477 -4.476 5.587 1.00 93.62 92 VAL A O 1
ATOM 746 N N . VAL A 1 93 ? 14.765 -3.088 5.988 1.00 91.31 93 VAL A N 1
ATOM 747 C CA . VAL A 1 93 ? 15.539 -2.025 6.623 1.00 91.31 93 VAL A CA 1
ATOM 748 C C . VAL A 1 93 ? 15.155 -1.991 8.090 1.00 91.31 93 VAL A C 1
ATOM 750 O O . VAL A 1 93 ? 13.992 -1.766 8.417 1.00 91.31 93 VAL A O 1
ATOM 753 N N . GLY A 1 94 ? 16.125 -2.182 8.976 1.00 91.12 94 GLY A N 1
ATOM 754 C CA . GLY A 1 94 ? 15.913 -2.141 10.416 1.00 91.12 94 GLY A CA 1
ATOM 755 C C . GLY A 1 94 ? 16.698 -1.024 11.088 1.00 91.12 94 GLY A C 1
ATOM 756 O O . GLY A 1 94 ? 17.709 -0.538 10.567 1.00 91.12 94 GLY A O 1
ATOM 757 N N . ARG A 1 95 ? 16.216 -0.590 12.256 1.00 91.12 95 ARG A N 1
ATOM 758 C CA . ARG A 1 95 ? 16.887 0.426 13.077 1.00 91.12 95 ARG A CA 1
ATOM 759 C C . ARG A 1 95 ? 17.275 -0.157 14.419 1.00 91.12 95 ARG A C 1
ATOM 761 O O . ARG A 1 95 ? 16.420 -0.604 15.176 1.00 91.12 95 ARG A O 1
ATOM 768 N N . CYS A 1 96 ? 18.563 -0.112 14.738 1.00 92.00 96 CYS A N 1
ATOM 769 C CA . CYS A 1 96 ? 19.045 -0.644 16.000 1.00 92.00 96 CYS A CA 1
ATOM 770 C C . CYS A 1 96 ? 18.441 0.131 17.184 1.00 92.00 96 CYS A C 1
ATOM 772 O O . CYS A 1 96 ? 18.568 1.359 17.237 1.00 92.00 96 CYS A O 1
ATOM 774 N N . PRO A 1 97 ? 17.835 -0.551 18.171 1.00 91.50 97 PRO A N 1
ATOM 775 C CA . PRO A 1 97 ? 17.276 0.123 19.337 1.00 91.50 97 PRO A CA 1
ATOM 776 C C . PRO A 1 97 ? 18.362 0.762 20.215 1.00 91.50 97 PRO A C 1
ATOM 778 O O . PRO A 1 97 ? 18.111 1.825 20.787 1.00 91.50 97 PRO A O 1
ATOM 781 N N . LYS A 1 98 ? 19.566 0.165 20.261 1.00 92.25 98 LYS A N 1
ATOM 782 C CA . LYS A 1 98 ? 20.713 0.628 21.059 1.00 92.25 98 LYS A CA 1
ATOM 783 C C . LYS A 1 98 ? 21.469 1.771 20.380 1.00 92.25 98 LYS A C 1
ATOM 785 O O . LYS A 1 98 ? 21.423 2.899 20.852 1.00 92.25 98 LYS A O 1
ATOM 790 N N . CYS A 1 99 ? 22.119 1.508 19.246 1.00 92.06 99 CYS A N 1
ATOM 791 C CA . CYS A 1 99 ? 22.988 2.495 18.591 1.00 92.06 99 CYS A CA 1
ATOM 792 C C . CYS A 1 99 ? 22.256 3.434 17.620 1.00 92.06 99 CYS A C 1
ATOM 794 O O . CYS A 1 99 ? 22.874 4.319 17.038 1.00 92.06 99 CYS A O 1
ATOM 796 N N . LYS A 1 100 ? 20.950 3.228 17.388 1.00 89.81 100 LYS A N 1
ATOM 797 C CA . LYS A 1 100 ? 20.117 3.984 16.431 1.00 89.81 100 LYS A CA 1
ATOM 798 C C . LYS A 1 100 ? 20.548 3.895 14.959 1.00 89.81 100 LYS A C 1
ATOM 800 O O . LYS A 1 100 ? 19.870 4.506 14.126 1.00 89.81 100 LYS A O 1
ATOM 805 N N . GLY A 1 101 ? 21.594 3.124 14.649 1.00 88.69 101 GLY A N 1
ATOM 806 C CA . GLY A 1 101 ? 22.088 2.858 13.299 1.00 88.69 101 GLY A CA 1
ATOM 807 C C . GLY A 1 101 ? 21.077 2.109 12.430 1.00 88.69 101 GLY A C 1
ATOM 808 O O . GLY A 1 101 ? 20.227 1.373 12.939 1.00 88.69 101 GLY A O 1
ATOM 809 N N . ILE A 1 102 ? 21.161 2.325 11.117 1.00 90.56 102 ILE A N 1
ATOM 810 C CA . ILE A 1 102 ? 20.307 1.677 10.116 1.00 90.56 102 ILE A CA 1
ATOM 811 C C . ILE A 1 102 ? 21.061 0.487 9.533 1.00 90.56 102 ILE A C 1
ATOM 813 O O . ILE A 1 102 ? 22.207 0.620 9.115 1.00 90.56 102 ILE A O 1
ATOM 817 N N . THR A 1 103 ? 20.396 -0.659 9.469 1.00 93.19 103 THR A N 1
ATOM 818 C CA . THR A 1 103 ? 20.924 -1.884 8.860 1.00 93.19 103 THR A CA 1
ATOM 819 C C . THR A 1 103 ? 19.944 -2.426 7.836 1.00 93.19 103 THR A C 1
ATOM 821 O O . THR A 1 103 ? 18.764 -2.063 7.841 1.00 93.19 103 THR A O 1
ATOM 824 N N . LYS A 1 104 ? 20.442 -3.232 6.897 1.00 94.06 104 LYS A N 1
ATOM 825 C CA . LYS A 1 104 ? 19.641 -3.768 5.797 1.00 94.06 104 LYS A CA 1
ATOM 826 C C . LYS A 1 104 ? 19.948 -5.244 5.597 1.00 94.06 104 LYS A C 1
ATOM 828 O O . LYS A 1 104 ? 21.118 -5.604 5.516 1.00 94.06 104 LYS A O 1
ATOM 833 N N . THR A 1 105 ? 18.905 -6.047 5.435 1.00 95.12 105 THR A N 1
ATOM 834 C CA . THR A 1 105 ? 18.992 -7.426 4.941 1.00 95.12 105 THR A CA 1
ATOM 835 C C . THR A 1 105 ? 18.396 -7.479 3.544 1.00 95.12 105 THR A C 1
ATOM 837 O O . THR A 1 105 ? 17.395 -6.814 3.259 1.00 95.12 105 THR A O 1
ATOM 840 N N . LYS A 1 106 ? 19.013 -8.277 2.675 1.00 95.56 106 LYS A N 1
ATOM 841 C CA . LYS A 1 106 ? 18.456 -8.667 1.382 1.00 95.56 106 LYS A CA 1
ATOM 842 C C . LYS A 1 106 ? 18.231 -10.171 1.402 1.00 95.56 106 LYS A C 1
ATOM 844 O O . LYS A 1 106 ? 19.146 -10.910 1.758 1.00 95.56 106 LYS A O 1
ATOM 849 N N . LYS A 1 107 ? 17.027 -10.609 1.048 1.00 95.31 107 LYS A N 1
ATOM 850 C CA . LYS A 1 107 ? 16.695 -12.023 0.878 1.00 95.31 107 LYS A CA 1
ATOM 851 C C . LYS A 1 107 ? 16.206 -12.243 -0.543 1.00 95.31 107 LYS A C 1
ATOM 853 O O . LYS A 1 107 ? 15.114 -11.797 -0.888 1.00 95.31 107 LYS A O 1
ATOM 858 N N . ASP A 1 108 ? 17.027 -12.920 -1.334 1.00 93.75 108 ASP A N 1
ATOM 859 C CA . ASP A 1 108 ? 16.687 -13.308 -2.697 1.00 93.75 108 ASP A CA 1
ATOM 860 C C . ASP A 1 108 ? 15.812 -14.569 -2.665 1.00 93.75 108 ASP A C 1
ATOM 862 O O . ASP A 1 108 ? 16.131 -15.546 -1.975 1.00 93.75 108 ASP A O 1
ATOM 866 N N . PHE A 1 109 ? 14.699 -14.523 -3.396 1.00 91.12 109 PHE A N 1
ATOM 867 C CA . PHE A 1 109 ? 13.786 -15.650 -3.617 1.00 91.12 109 PHE A CA 1
ATOM 868 C C . PHE A 1 109 ? 13.946 -16.259 -5.016 1.00 91.12 109 PHE A C 1
ATOM 870 O O . PHE A 1 109 ? 13.330 -17.276 -5.326 1.00 91.12 109 PHE A O 1
ATOM 877 N N . GLY A 1 110 ? 14.778 -15.655 -5.873 1.00 85.12 110 GLY A N 1
ATOM 878 C CA . GLY A 1 110 ? 14.902 -16.069 -7.269 1.00 85.12 110 GLY A CA 1
ATOM 879 C C . GLY A 1 110 ? 13.549 -15.960 -7.972 1.00 85.12 110 GLY A C 1
ATOM 880 O O . GLY A 1 110 ? 12.945 -14.888 -7.955 1.00 85.12 110 GLY A O 1
ATOM 881 N N . ALA A 1 111 ? 13.089 -17.073 -8.548 1.00 74.12 111 ALA A N 1
ATOM 882 C CA . ALA A 1 111 ? 11.775 -17.207 -9.179 1.00 74.12 111 ALA A CA 1
ATOM 883 C C . ALA A 1 111 ? 10.730 -17.925 -8.292 1.00 74.12 111 ALA A C 1
ATOM 885 O O . ALA A 1 111 ? 9.627 -18.204 -8.759 1.00 74.12 111 ALA A O 1
ATOM 886 N N . ASP A 1 112 ? 11.047 -18.255 -7.030 1.00 78.94 112 ASP A N 1
ATOM 887 C CA . ASP A 1 112 ? 10.107 -18.947 -6.139 1.00 78.94 112 ASP A CA 1
ATOM 888 C C . ASP A 1 112 ? 9.151 -17.966 -5.449 1.00 78.94 112 ASP A C 1
ATOM 890 O O . ASP A 1 112 ? 9.493 -17.246 -4.509 1.00 78.94 112 ASP A O 1
ATOM 894 N N . PHE A 1 113 ? 7.904 -17.979 -5.902 1.00 81.56 113 PHE A N 1
ATOM 895 C CA . PHE A 1 113 ? 6.830 -17.173 -5.341 1.00 81.56 113 PHE A CA 1
ATOM 896 C C . PHE A 1 113 ? 6.141 -17.800 -4.127 1.00 81.56 113 PHE A C 1
ATOM 898 O O . PHE A 1 113 ? 5.363 -17.124 -3.449 1.00 81.56 113 PHE A O 1
ATOM 905 N N . ASN A 1 114 ? 6.377 -19.082 -3.836 1.00 85.62 114 ASN A N 1
ATOM 906 C CA . ASN A 1 114 ? 5.609 -19.795 -2.818 1.00 85.62 114 ASN A CA 1
ATOM 907 C C . ASN A 1 114 ? 5.771 -19.162 -1.441 1.00 85.62 114 ASN A C 1
ATOM 909 O O . ASN A 1 114 ? 4.798 -19.033 -0.700 1.00 85.62 114 ASN A O 1
ATOM 913 N N . GLU A 1 115 ? 6.989 -18.758 -1.087 1.00 86.38 115 GLU A N 1
ATOM 914 C CA . GLU A 1 115 ? 7.247 -18.129 0.203 1.00 86.38 115 GLU A CA 1
ATOM 915 C C . GLU A 1 115 ? 6.602 -16.739 0.311 1.00 86.38 115 GLU A C 1
ATOM 917 O O . GLU A 1 115 ? 6.053 -16.408 1.365 1.00 86.38 115 GLU A O 1
ATOM 922 N N . ILE A 1 116 ? 6.583 -15.978 -0.789 1.00 88.06 116 ILE A N 1
ATOM 923 C CA . ILE A 1 116 ? 5.942 -14.658 -0.873 1.00 88.06 116 ILE A CA 1
ATOM 924 C C . ILE A 1 116 ? 4.420 -14.782 -0.753 1.00 88.06 116 ILE A C 1
ATOM 926 O O . ILE A 1 116 ? 3.802 -14.008 -0.039 1.00 88.06 116 ILE A O 1
ATOM 930 N N . PHE A 1 117 ? 3.793 -15.774 -1.391 1.00 86.31 117 PHE A N 1
ATOM 931 C CA . PHE A 1 117 ? 2.337 -15.949 -1.312 1.00 86.31 117 PHE A CA 1
ATOM 932 C C . PHE A 1 117 ? 1.851 -16.593 -0.007 1.00 86.31 117 PHE A C 1
ATOM 934 O O . PHE A 1 117 ? 0.682 -16.437 0.357 1.00 86.31 117 PHE A O 1
ATOM 941 N N . LYS A 1 118 ? 2.716 -17.332 0.700 1.00 88.56 118 LYS A N 1
ATOM 942 C CA . LYS A 1 118 ? 2.376 -17.976 1.982 1.00 88.56 118 LYS A CA 1
ATOM 943 C C . LYS A 1 118 ? 2.441 -17.023 3.174 1.00 88.56 118 LYS A C 1
ATOM 945 O O . LYS A 1 118 ? 1.763 -17.272 4.171 1.00 88.56 118 LYS A O 1
ATOM 950 N N . ASN A 1 119 ? 3.237 -15.962 3.085 1.00 90.00 119 ASN A N 1
ATOM 951 C CA . ASN A 1 119 ? 3.499 -15.036 4.184 1.00 90.00 119 ASN A CA 1
ATOM 952 C C . ASN A 1 119 ? 3.069 -13.623 3.803 1.00 90.00 119 ASN A C 1
ATOM 954 O O . ASN A 1 119 ? 3.078 -13.272 2.632 1.00 90.00 119 ASN A O 1
ATOM 958 N N . THR A 1 120 ? 2.726 -12.796 4.788 1.00 89.62 120 THR A N 1
ATOM 959 C CA . THR A 1 120 ? 2.615 -11.357 4.533 1.00 89.62 120 THR A CA 1
ATOM 960 C C . THR A 1 120 ? 3.994 -10.704 4.470 1.00 89.62 120 THR A C 1
ATOM 962 O O . THR A 1 120 ? 4.956 -11.202 5.064 1.00 89.62 120 THR A O 1
ATOM 965 N N . GLU A 1 121 ? 4.105 -9.552 3.810 1.00 89.56 121 GLU A N 1
ATOM 966 C CA . GLU A 1 121 ? 5.350 -8.774 3.780 1.00 89.56 121 GLU A CA 1
ATOM 967 C C . GLU A 1 121 ? 5.839 -8.416 5.201 1.00 89.56 121 GLU A C 1
ATOM 969 O O . GLU A 1 121 ? 7.041 -8.417 5.470 1.00 89.56 121 GLU A O 1
ATOM 974 N N . GLU A 1 122 ? 4.917 -8.176 6.140 1.00 88.19 122 GLU A N 1
ATOM 975 C CA . GLU A 1 122 ? 5.232 -7.961 7.557 1.00 88.19 122 GLU A CA 1
ATOM 976 C C . GLU A 1 122 ? 5.875 -9.202 8.200 1.00 88.19 122 GLU A C 1
ATOM 978 O O . GLU A 1 122 ? 6.931 -9.087 8.827 1.00 88.19 122 GLU A O 1
ATOM 983 N N . GLN A 1 123 ? 5.296 -10.390 7.993 1.00 90.56 123 GLN A N 1
ATOM 984 C CA . GLN A 1 123 ? 5.840 -11.656 8.501 1.00 90.56 123 GLN A CA 1
ATOM 985 C C . GLN A 1 123 ? 7.234 -11.933 7.927 1.00 90.56 123 GLN A C 1
ATOM 987 O O . GLN A 1 123 ? 8.149 -12.314 8.659 1.00 90.56 123 GLN A O 1
ATOM 992 N N . LEU A 1 124 ? 7.423 -11.680 6.630 1.00 91.88 124 LEU A N 1
ATOM 993 C CA . LEU A 1 124 ? 8.731 -11.784 5.987 1.00 91.88 124 LEU A CA 1
ATOM 994 C C . LEU A 1 124 ? 9.731 -10.783 6.582 1.00 91.88 124 LEU A C 1
ATOM 996 O O . LEU A 1 124 ? 10.879 -11.141 6.839 1.00 91.88 124 LEU A O 1
ATOM 1000 N N . SER A 1 125 ? 9.304 -9.548 6.859 1.00 91.31 125 SER A N 1
ATOM 1001 C CA . SER A 1 125 ? 10.170 -8.528 7.459 1.00 91.31 125 SER A CA 1
ATOM 1002 C C . SER A 1 125 ? 10.649 -8.901 8.865 1.00 91.31 125 SER A C 1
ATOM 1004 O O . SER A 1 125 ? 11.787 -8.600 9.217 1.00 91.31 125 SER A O 1
ATOM 1006 N N . GLN A 1 126 ? 9.813 -9.589 9.650 1.00 91.06 126 GLN A N 1
ATOM 1007 C CA . GLN A 1 126 ? 10.172 -10.094 10.976 1.00 91.06 126 GLN A CA 1
ATOM 1008 C C . GLN A 1 126 ? 11.122 -11.290 10.871 1.00 91.06 126 GLN A C 1
ATOM 1010 O O . GLN A 1 126 ? 12.158 -11.319 11.536 1.00 91.06 126 GLN A O 1
ATOM 1015 N N . LYS A 1 127 ? 10.813 -12.244 9.982 1.00 92.94 127 LYS A N 1
ATOM 1016 C CA . LYS A 1 127 ? 11.640 -13.433 9.727 1.00 92.94 127 LYS A CA 1
ATOM 1017 C C . LYS A 1 127 ? 13.052 -13.074 9.255 1.00 92.94 127 LYS A C 1
ATOM 1019 O O . LYS A 1 127 ? 14.013 -13.717 9.663 1.00 92.94 127 LYS A O 1
ATOM 1024 N N . TYR A 1 128 ? 13.175 -12.047 8.414 1.00 94.06 128 TYR A N 1
ATOM 1025 C CA . TYR A 1 128 ? 14.440 -11.606 7.816 1.00 94.06 128 TYR A CA 1
ATOM 1026 C C . TYR A 1 128 ? 14.945 -10.271 8.383 1.00 94.06 128 TYR A C 1
ATOM 1028 O O . TYR A 1 128 ? 15.688 -9.546 7.712 1.00 94.06 128 TYR A O 1
ATOM 1036 N N . ALA A 1 129 ? 14.547 -9.929 9.611 1.00 93.06 129 ALA A N 1
ATOM 1037 C CA . ALA A 1 129 ? 14.959 -8.690 10.259 1.00 93.06 129 ALA A CA 1
ATOM 1038 C C . ALA A 1 129 ? 16.498 -8.604 10.378 1.00 93.06 129 ALA A C 1
ATOM 1040 O O . ALA A 1 129 ? 17.136 -9.582 10.780 1.00 93.06 129 ALA A O 1
ATOM 1041 N N . PRO A 1 130 ? 17.124 -7.458 10.044 1.00 93.56 130 PRO A N 1
ATOM 1042 C CA . PRO A 1 130 ? 18.576 -7.345 10.051 1.00 93.56 130 PRO A CA 1
ATOM 1043 C C . PRO A 1 130 ? 19.158 -7.322 11.463 1.00 93.56 130 PRO A C 1
ATOM 1045 O O . PRO A 1 130 ? 18.574 -6.749 12.385 1.00 93.56 130 PRO A O 1
ATOM 1048 N N . GLY A 1 131 ? 20.355 -7.886 11.615 1.00 93.25 131 GLY A N 1
ATOM 1049 C CA . GLY A 1 131 ? 21.202 -7.688 12.789 1.00 93.25 131 GLY A CA 1
ATOM 1050 C C . GLY A 1 131 ? 21.961 -6.362 12.715 1.00 93.25 131 GLY A C 1
ATOM 1051 O O . GLY A 1 131 ? 22.382 -5.922 11.645 1.00 93.25 131 GLY A O 1
ATOM 1052 N N . CYS A 1 132 ? 22.147 -5.705 13.858 1.00 92.50 132 CYS A N 1
ATOM 1053 C CA . CYS A 1 132 ? 22.968 -4.503 13.940 1.00 92.50 132 CYS A CA 1
ATOM 1054 C C . CYS A 1 132 ? 24.452 -4.842 13.733 1.00 92.50 132 CYS A C 1
ATOM 1056 O O . CYS A 1 132 ? 25.006 -5.575 14.543 1.00 92.50 132 CYS A O 1
ATOM 1058 N N . PHE A 1 133 ? 25.128 -4.235 12.752 1.00 90.06 133 PHE A N 1
ATOM 1059 C CA . PHE A 1 133 ? 26.562 -4.472 12.512 1.00 90.06 133 PHE A CA 1
ATOM 1060 C C . PHE A 1 133 ? 27.456 -4.167 13.726 1.00 90.06 133 PHE A C 1
ATOM 1062 O O . PHE A 1 133 ? 28.468 -4.827 13.914 1.00 90.06 133 PHE A O 1
ATOM 1069 N N . ASN A 1 134 ? 27.075 -3.200 14.571 1.00 91.19 134 ASN A N 1
ATOM 1070 C CA . ASN A 1 134 ? 27.921 -2.765 15.689 1.00 91.19 134 ASN A CA 1
ATOM 1071 C C . ASN A 1 134 ? 27.717 -3.582 16.967 1.00 91.19 134 ASN A C 1
ATOM 1073 O O . ASN A 1 134 ? 28.644 -3.728 17.752 1.00 91.19 134 ASN A O 1
ATOM 1077 N N . CYS A 1 135 ? 26.491 -4.033 17.241 1.00 92.88 135 CYS A N 1
ATOM 1078 C CA . CYS A 1 135 ? 26.161 -4.666 18.524 1.00 92.88 135 CYS A CA 1
ATOM 1079 C C . CYS A 1 135 ? 25.456 -6.017 18.380 1.00 92.88 135 CYS A C 1
ATOM 1081 O O . CYS A 1 135 ? 24.980 -6.552 19.376 1.00 92.88 135 CYS A O 1
ATOM 1083 N N . ASN A 1 136 ? 25.320 -6.516 17.150 1.00 88.75 136 ASN A N 1
ATOM 1084 C CA . ASN A 1 136 ? 24.707 -7.789 16.768 1.00 88.75 136 ASN A CA 1
ATOM 1085 C C . ASN A 1 136 ? 23.284 -8.047 17.305 1.00 88.75 136 ASN A C 1
ATOM 1087 O O . ASN A 1 136 ? 22.791 -9.168 17.300 1.00 88.75 136 ASN A O 1
ATOM 1091 N N . VAL A 1 137 ? 22.594 -7.002 17.768 1.00 92.31 137 VAL A N 1
ATOM 1092 C CA . VAL A 1 137 ? 21.202 -7.093 18.224 1.00 92.31 137 VAL A CA 1
ATOM 1093 C C . VAL A 1 137 ? 20.290 -7.088 17.004 1.00 92.31 137 VAL A C 1
ATOM 1095 O O . VAL A 1 137 ? 20.450 -6.231 16.130 1.00 92.31 137 VAL A O 1
ATOM 1098 N N . GLN A 1 138 ? 19.319 -8.003 16.967 1.00 91.31 138 GLN A N 1
ATOM 1099 C CA . GLN A 1 138 ? 18.265 -8.006 15.956 1.00 91.31 138 GLN A CA 1
ATOM 1100 C C . GLN A 1 138 ? 17.517 -6.670 15.983 1.00 91.31 138 GLN A C 1
ATOM 1102 O O . GLN A 1 138 ? 17.108 -6.175 17.035 1.00 91.31 138 GLN A O 1
ATOM 1107 N N . THR A 1 139 ? 17.383 -6.045 14.821 1.00 91.44 139 THR A N 1
ATOM 1108 C CA . THR A 1 139 ? 16.811 -4.707 14.708 1.00 91.44 139 THR A CA 1
ATOM 1109 C C . THR A 1 139 ? 15.356 -4.787 14.253 1.00 91.44 139 THR A C 1
ATOM 1111 O O . THR A 1 139 ? 15.062 -5.492 13.287 1.00 91.44 139 THR A O 1
ATOM 1114 N N . PRO A 1 140 ? 14.426 -4.067 14.905 1.00 88.56 140 PRO A N 1
ATOM 1115 C CA . PRO A 1 140 ? 13.058 -3.966 14.418 1.00 88.56 140 PRO A CA 1
ATOM 1116 C C . PRO A 1 140 ? 13.022 -3.395 12.998 1.00 88.56 140 PRO A C 1
ATOM 1118 O O . PRO A 1 140 ? 13.703 -2.400 12.707 1.00 88.56 140 PRO A O 1
ATOM 1121 N N . SER A 1 141 ? 12.213 -4.011 12.133 1.00 87.44 141 SER A N 1
ATOM 1122 C CA . SER A 1 141 ? 11.949 -3.503 10.786 1.00 87.44 141 SER A CA 1
ATOM 1123 C C . SER A 1 141 ? 11.300 -2.122 10.875 1.00 87.44 141 SER A C 1
ATOM 1125 O O . SER A 1 141 ? 10.322 -1.916 11.591 1.00 87.44 141 SER A O 1
ATOM 1127 N N . ILE A 1 142 ? 11.859 -1.161 10.145 1.00 85.75 142 ILE A N 1
ATOM 1128 C CA . ILE A 1 142 ? 11.286 0.179 9.968 1.00 85.75 142 ILE A CA 1
ATOM 1129 C C . ILE A 1 142 ? 10.741 0.386 8.552 1.00 85.75 142 ILE A C 1
ATOM 1131 O O . ILE A 1 142 ? 9.979 1.326 8.318 1.00 85.75 142 ILE A O 1
ATOM 1135 N N . ALA A 1 143 ? 11.147 -0.461 7.605 1.00 86.38 143 ALA A N 1
ATOM 1136 C CA . ALA A 1 143 ? 10.620 -0.512 6.252 1.00 86.38 143 ALA A CA 1
ATOM 1137 C C . ALA A 1 143 ? 10.965 -1.856 5.608 1.00 86.38 143 ALA A C 1
ATOM 1139 O O . ALA A 1 143 ? 12.064 -2.379 5.787 1.00 86.38 143 ALA A O 1
ATOM 1140 N N . ASN A 1 144 ? 10.061 -2.351 4.777 1.00 91.38 144 ASN A N 1
ATOM 1141 C CA . ASN A 1 144 ? 10.293 -3.493 3.911 1.00 91.38 144 ASN A CA 1
ATOM 1142 C C . ASN A 1 144 ? 9.601 -3.270 2.568 1.00 91.38 144 ASN A C 1
ATOM 1144 O O . ASN A 1 144 ? 8.656 -2.483 2.470 1.00 91.38 144 ASN A O 1
ATOM 1148 N N . PHE A 1 145 ? 10.123 -3.927 1.543 1.00 92.88 145 PHE A N 1
ATOM 1149 C CA . PHE A 1 145 ? 9.523 -3.983 0.218 1.00 92.88 145 PHE A CA 1
ATOM 1150 C C . PHE A 1 145 ? 10.110 -5.151 -0.566 1.00 92.88 145 PHE A C 1
ATOM 1152 O O . PHE A 1 145 ? 11.277 -5.510 -0.373 1.00 92.88 145 PHE A O 1
ATOM 1159 N N . LEU A 1 146 ? 9.325 -5.709 -1.485 1.00 94.62 146 LEU A N 1
ATOM 1160 C CA . LEU A 1 146 ? 9.834 -6.629 -2.496 1.00 94.62 146 LEU A CA 1
ATOM 1161 C C . LEU A 1 146 ? 10.245 -5.836 -3.732 1.00 94.62 146 LEU A C 1
ATOM 1163 O O . LEU A 1 146 ? 9.533 -4.937 -4.180 1.00 94.62 146 LEU A O 1
ATOM 1167 N N . LYS A 1 147 ? 11.414 -6.157 -4.274 1.00 94.81 147 LYS A N 1
ATOM 1168 C CA . LYS A 1 147 ? 11.935 -5.615 -5.525 1.00 94.81 147 LYS A CA 1
ATOM 1169 C C . LYS A 1 147 ? 11.976 -6.747 -6.548 1.00 94.81 147 LYS A C 1
ATOM 1171 O O . LYS A 1 147 ? 12.519 -7.807 -6.262 1.00 94.81 147 LYS A O 1
ATOM 1176 N N . TYR A 1 148 ? 11.428 -6.480 -7.721 1.00 94.19 148 TYR A N 1
ATOM 1177 C CA . TYR A 1 148 ? 11.354 -7.350 -8.881 1.00 94.19 148 TYR A CA 1
ATOM 1178 C C . TYR A 1 148 ? 12.206 -6.731 -9.979 1.00 94.19 148 TYR A C 1
ATOM 1180 O O . TYR A 1 148 ? 12.001 -5.566 -10.323 1.00 94.19 148 TYR A O 1
ATOM 1188 N N . TRP A 1 149 ? 13.171 -7.461 -10.519 1.00 91.00 149 TRP A N 1
ATOM 1189 C CA . TRP A 1 149 ? 14.060 -6.932 -11.555 1.00 91.00 149 TRP A CA 1
ATOM 1190 C C . TRP A 1 149 ? 14.304 -7.955 -12.652 1.00 91.00 149 TRP A C 1
ATOM 1192 O O . TRP A 1 149 ? 14.385 -9.147 -12.353 1.00 91.00 149 TRP A O 1
ATOM 1202 N N . PRO A 1 150 ? 14.496 -7.509 -13.899 1.00 90.31 150 PRO A N 1
ATOM 1203 C CA . PRO A 1 150 ? 14.904 -8.407 -14.963 1.00 90.31 150 PRO A CA 1
ATOM 1204 C C . PRO A 1 150 ? 16.314 -8.946 -14.671 1.00 90.31 150 PRO A C 1
ATOM 1206 O O . PRO A 1 150 ? 17.190 -8.215 -14.189 1.00 90.31 150 PRO A O 1
ATOM 1209 N N . LEU A 1 151 ? 16.516 -10.248 -14.891 1.00 88.56 151 LEU A N 1
ATOM 1210 C CA . LEU A 1 151 ? 17.827 -10.884 -14.711 1.00 88.56 151 LEU A CA 1
ATOM 1211 C C . LEU A 1 151 ? 18.795 -10.502 -15.835 1.00 88.56 151 LEU A C 1
ATOM 1213 O O . LEU A 1 151 ? 19.990 -10.373 -15.580 1.00 88.56 151 LEU A O 1
ATOM 1217 N N . ASP A 1 152 ? 18.267 -10.247 -17.032 1.00 85.62 152 ASP A N 1
ATOM 1218 C CA . ASP A 1 152 ? 18.979 -9.574 -18.114 1.00 85.62 152 ASP A CA 1
ATOM 1219 C C . ASP A 1 152 ? 18.629 -8.083 -18.104 1.00 85.62 152 ASP A C 1
ATOM 1221 O O . ASP A 1 152 ? 17.464 -7.712 -18.163 1.00 85.62 152 ASP A O 1
ATOM 1225 N N . ARG A 1 153 ? 19.632 -7.215 -17.974 1.00 76.62 153 ARG A N 1
ATOM 1226 C CA . ARG A 1 153 ? 19.427 -5.761 -17.858 1.00 76.62 153 ARG A CA 1
ATOM 1227 C C . ARG A 1 153 ? 19.720 -5.005 -19.147 1.00 76.62 153 ARG A C 1
ATOM 1229 O O . ARG A 1 153 ? 19.662 -3.776 -19.143 1.00 76.62 153 ARG A O 1
ATOM 1236 N N . GLN A 1 154 ? 20.089 -5.694 -20.224 1.00 74.06 154 GLN A N 1
ATOM 1237 C CA . GLN A 1 154 ? 20.486 -5.013 -21.448 1.00 74.06 154 GLN A CA 1
ATOM 1238 C C . GLN A 1 154 ? 19.284 -4.335 -22.115 1.00 74.06 154 GLN A C 1
ATOM 1240 O O . GLN A 1 154 ? 18.308 -4.980 -22.488 1.00 74.06 154 GLN A O 1
ATOM 1245 N N . ASN A 1 155 ? 19.391 -3.016 -22.306 1.00 63.72 155 ASN A N 1
ATOM 1246 C CA . ASN A 1 155 ? 18.426 -2.187 -23.038 1.00 63.72 155 ASN A CA 1
ATOM 1247 C C . ASN A 1 155 ? 16.989 -2.216 -22.479 1.00 63.72 155 ASN A C 1
ATOM 1249 O O . ASN A 1 155 ? 16.023 -2.006 -23.220 1.00 63.72 155 ASN A O 1
ATOM 1253 N N . GLU A 1 156 ? 16.827 -2.460 -21.174 1.00 82.31 156 GLU A N 1
ATOM 1254 C CA . GLU A 1 156 ? 15.505 -2.455 -20.549 1.00 82.31 156 GLU A CA 1
ATOM 1255 C C . GLU A 1 156 ? 15.033 -1.042 -20.229 1.00 82.31 156 GLU A C 1
ATOM 1257 O O . GLU A 1 156 ? 15.632 -0.310 -19.442 1.00 82.31 156 GLU A O 1
ATOM 1262 N N . LYS A 1 157 ? 13.862 -0.694 -20.761 1.00 90.19 157 LYS A N 1
ATOM 1263 C CA . LYS A 1 157 ? 13.187 0.565 -20.431 1.00 90.19 157 LYS A CA 1
ATOM 1264 C C . LYS A 1 157 ? 12.684 0.583 -18.982 1.00 90.19 157 LYS A C 1
ATOM 1266 O O . LYS A 1 157 ? 12.551 1.656 -18.393 1.00 90.19 157 LYS A O 1
ATOM 1271 N N . ILE A 1 158 ? 12.399 -0.588 -18.406 1.00 94.06 158 ILE A N 1
ATOM 1272 C CA . ILE A 1 158 ? 12.009 -0.755 -17.003 1.00 94.06 158 ILE A CA 1
ATOM 1273 C C . ILE A 1 158 ? 13.151 -1.412 -16.239 1.00 94.06 158 ILE A C 1
ATOM 1275 O O . ILE A 1 158 ? 13.474 -2.574 -16.461 1.00 94.06 158 ILE A O 1
ATOM 1279 N N . LEU A 1 159 ? 13.731 -0.667 -15.302 1.00 94.06 159 LEU A N 1
ATOM 1280 C CA . LEU A 1 159 ? 14.898 -1.096 -14.538 1.00 94.06 159 LEU A CA 1
ATOM 1281 C C . LEU A 1 159 ? 14.508 -2.056 -13.407 1.00 94.06 159 LEU A C 1
ATOM 1283 O O . LEU A 1 159 ? 15.213 -3.028 -13.137 1.00 94.06 159 LEU A O 1
ATOM 1287 N N . TRP A 1 160 ? 13.402 -1.772 -12.713 1.00 94.56 160 TRP A N 1
ATOM 1288 C CA . TRP A 1 160 ? 12.778 -2.672 -11.739 1.00 94.56 160 TRP A CA 1
ATOM 1289 C C . TRP A 1 160 ? 11.382 -2.189 -11.342 1.00 94.56 160 TRP A C 1
ATOM 1291 O O . TRP A 1 160 ? 11.021 -1.025 -11.526 1.00 94.56 160 TRP A O 1
ATOM 1301 N N . ILE A 1 161 ? 10.624 -3.080 -10.708 1.00 96.19 161 ILE A N 1
ATOM 1302 C CA . ILE A 1 161 ? 9.367 -2.768 -10.031 1.00 96.19 161 ILE A CA 1
ATOM 1303 C C . ILE A 1 161 ? 9.523 -3.113 -8.549 1.00 96.19 161 ILE A C 1
ATOM 1305 O O . ILE A 1 161 ? 10.189 -4.082 -8.201 1.00 96.19 161 ILE A O 1
ATOM 1309 N N . SER A 1 162 ? 8.959 -2.326 -7.641 1.00 95.69 162 SER A N 1
ATOM 1310 C CA . SER A 1 162 ? 8.898 -2.683 -6.225 1.00 95.69 162 SER A CA 1
ATOM 1311 C C . SER A 1 162 ? 7.507 -2.515 -5.645 1.00 95.69 162 SER A C 1
ATOM 1313 O O . SER A 1 162 ? 6.759 -1.617 -6.029 1.00 95.69 162 SER A O 1
ATOM 1315 N N . THR A 1 163 ? 7.160 -3.375 -4.697 1.00 95.38 163 THR A N 1
ATOM 1316 C CA . THR A 1 163 ? 5.917 -3.270 -3.935 1.00 95.38 163 THR A CA 1
ATOM 1317 C C . THR A 1 163 ? 6.144 -2.479 -2.660 1.00 95.38 163 THR A C 1
ATOM 1319 O O . THR A 1 163 ? 7.262 -2.332 -2.175 1.00 95.38 163 THR A O 1
ATOM 1322 N N . ARG A 1 164 ? 5.077 -1.921 -2.104 1.00 88.44 164 ARG A N 1
ATOM 1323 C CA . ARG A 1 164 ? 5.090 -1.312 -0.781 1.00 88.44 164 ARG A CA 1
ATOM 1324 C C . ARG A 1 164 ? 3.749 -1.548 -0.124 1.00 88.44 164 ARG A C 1
ATOM 1326 O O . ARG A 1 164 ? 2.734 -1.055 -0.611 1.00 88.44 164 ARG A O 1
ATOM 1333 N N . VAL A 1 165 ? 3.765 -2.187 1.035 1.00 90.19 165 VAL A N 1
ATOM 1334 C CA . VAL A 1 165 ? 2.591 -2.285 1.900 1.00 90.19 165 VAL A CA 1
ATOM 1335 C C . VAL A 1 165 ? 2.722 -1.271 3.033 1.00 90.19 165 VAL A C 1
ATOM 1337 O O . VAL A 1 165 ? 3.785 -1.098 3.636 1.00 90.19 165 VAL A O 1
ATOM 1340 N N . LYS A 1 166 ? 1.654 -0.526 3.323 1.00 86.06 166 LYS A N 1
ATOM 1341 C CA . LYS A 1 166 ? 1.609 0.305 4.531 1.00 86.06 166 LYS A CA 1
ATOM 1342 C C . LYS A 1 166 ? 1.538 -0.589 5.764 1.00 86.06 166 LYS A C 1
ATOM 1344 O O . LYS A 1 166 ? 0.585 -1.340 5.909 1.00 86.06 166 LYS A O 1
ATOM 1349 N N . ALA A 1 167 ? 2.479 -0.398 6.689 1.00 82.12 167 ALA A N 1
ATOM 1350 C CA . ALA A 1 167 ? 2.426 -1.017 8.013 1.00 82.12 167 ALA A CA 1
ATOM 1351 C C . ALA A 1 167 ? 1.077 -0.771 8.716 1.00 82.12 167 ALA A C 1
ATOM 1353 O O . ALA A 1 167 ? 0.494 0.314 8.582 1.00 82.12 167 ALA A O 1
ATOM 1354 N N . ASN A 1 168 ? 0.627 -1.738 9.517 1.00 82.62 168 ASN A N 1
ATOM 1355 C CA . ASN A 1 168 ? -0.663 -1.687 10.210 1.00 82.62 168 ASN A CA 1
ATOM 1356 C C . ASN A 1 168 ? -0.798 -0.452 11.110 1.00 82.62 168 ASN A C 1
ATOM 1358 O O . ASN A 1 168 ? -1.829 0.219 11.092 1.00 82.62 168 ASN A O 1
ATOM 1362 N N . THR A 1 169 ? 0.272 -0.063 11.803 1.00 81.06 169 THR A N 1
ATOM 1363 C CA . THR A 1 169 ? 0.341 1.185 12.584 1.00 81.06 169 THR A CA 1
ATOM 1364 C C . THR A 1 169 ? 0.050 2.432 11.738 1.00 81.06 169 THR A C 1
ATOM 1366 O O . THR A 1 169 ? -0.712 3.316 12.133 1.00 81.06 169 THR A O 1
ATOM 1369 N N . ASN A 1 170 ? 0.583 2.497 10.513 1.00 82.19 170 ASN A N 1
ATOM 1370 C CA . ASN A 1 170 ? 0.311 3.592 9.579 1.00 82.19 170 ASN A CA 1
ATOM 1371 C C . ASN A 1 170 ? -1.128 3.578 9.048 1.00 82.19 170 ASN A C 1
ATOM 1373 O O . ASN A 1 170 ? -1.642 4.643 8.695 1.00 82.19 170 ASN A O 1
ATOM 1377 N N . LEU A 1 171 ? -1.761 2.406 8.951 1.00 84.94 171 LEU A N 1
ATOM 1378 C CA . LEU A 1 171 ? -3.185 2.296 8.631 1.00 84.94 171 LEU A CA 1
ATOM 1379 C C . LEU A 1 171 ? -4.032 2.782 9.804 1.00 84.94 171 LEU A C 1
ATOM 1381 O O . LEU A 1 171 ? -4.914 3.608 9.587 1.00 84.94 171 LEU A O 1
ATOM 1385 N N . CYS A 1 172 ? -3.701 2.382 11.033 1.00 87.81 172 CYS A N 1
ATOM 1386 C CA . CYS A 1 172 ? -4.380 2.842 12.243 1.00 87.81 172 CYS A CA 1
ATOM 1387 C C . CYS A 1 172 ? -4.356 4.368 12.340 1.00 87.81 172 CYS A C 1
ATOM 1389 O O . CYS A 1 172 ? -5.414 4.971 12.476 1.00 87.81 172 CYS A O 1
ATOM 1391 N N . TYR A 1 173 ? -3.203 5.013 12.116 1.00 86.31 173 TYR A N 1
ATOM 1392 C CA . TYR A 1 173 ? -3.127 6.478 12.060 1.00 86.31 173 TYR A CA 1
ATOM 1393 C C . TYR A 1 173 ? -4.092 7.099 11.048 1.00 86.31 173 TYR A C 1
ATOM 1395 O O . TYR A 1 173 ? -4.703 8.126 11.325 1.00 86.31 173 TYR A O 1
ATOM 1403 N N . LYS A 1 174 ? -4.231 6.499 9.866 1.00 85.31 174 LYS A N 1
ATOM 1404 C CA . LYS A 1 174 ? -5.128 7.029 8.838 1.00 85.31 174 LYS A CA 1
ATOM 1405 C C . LYS A 1 174 ? -6.595 6.813 9.174 1.00 85.31 174 LYS A C 1
ATOM 1407 O O . LYS A 1 174 ? -7.405 7.687 8.892 1.00 85.31 174 LYS A O 1
ATOM 1412 N N . ILE A 1 175 ? -6.934 5.672 9.768 1.00 87.56 175 ILE A N 1
ATOM 1413 C CA . ILE A 1 175 ? -8.291 5.409 10.248 1.00 87.56 175 ILE A CA 1
ATOM 1414 C C . ILE A 1 175 ? -8.625 6.413 11.354 1.00 87.56 175 ILE A C 1
ATOM 1416 O O . ILE A 1 175 ? -9.676 7.039 11.275 1.00 87.56 175 ILE A O 1
ATOM 1420 N N . THR A 1 176 ? -7.714 6.659 12.304 1.00 88.94 176 THR A N 1
ATOM 1421 C CA . THR A 1 176 ? -7.876 7.703 13.328 1.00 88.94 176 THR A CA 1
ATOM 1422 C C . THR A 1 176 ? -8.090 9.081 12.698 1.00 88.94 176 THR A C 1
ATOM 1424 O O . THR A 1 176 ? -9.060 9.749 13.040 1.00 88.94 176 THR A O 1
ATOM 1427 N N . ASP A 1 177 ? -7.253 9.486 11.731 1.00 85.75 177 ASP A N 1
ATOM 1428 C CA . ASP A 1 177 ? -7.379 10.778 11.033 1.00 85.75 177 ASP A CA 1
ATOM 1429 C C . ASP A 1 177 ? -8.745 10.946 10.316 1.00 85.75 177 ASP A C 1
ATOM 1431 O O . ASP A 1 177 ? -9.215 12.072 10.128 1.00 85.75 177 ASP A O 1
ATOM 1435 N N . ILE A 1 178 ? -9.373 9.851 9.867 1.00 82.88 178 ILE A N 1
ATOM 1436 C CA . ILE A 1 178 ? -10.683 9.866 9.187 1.00 82.88 178 ILE A CA 1
ATOM 1437 C C . ILE A 1 178 ? -11.843 9.787 10.187 1.00 82.88 178 ILE A C 1
ATOM 1439 O O . ILE A 1 178 ? -12.890 10.395 9.968 1.00 82.88 178 ILE A O 1
ATOM 1443 N N . VAL A 1 179 ? -11.689 9.030 11.274 1.00 84.12 179 VAL A N 1
ATOM 1444 C CA . VAL A 1 179 ? -12.720 8.896 12.312 1.00 84.12 179 VAL A CA 1
ATOM 1445 C C . VAL A 1 179 ? -12.840 10.175 13.133 1.00 84.12 179 VAL A C 1
ATOM 1447 O O . VAL A 1 179 ? -13.955 10.603 13.407 1.00 84.12 179 VAL A O 1
ATOM 1450 N N . LEU A 1 180 ? -11.714 10.810 13.460 1.00 83.81 180 LEU A N 1
ATOM 1451 C CA . LEU A 1 180 ? -11.671 12.091 14.170 1.00 83.81 180 LEU A CA 1
ATOM 1452 C C . LEU A 1 180 ? -11.768 13.303 13.228 1.00 83.81 180 LEU A C 1
ATOM 1454 O O . LEU A 1 180 ? -11.549 14.430 13.657 1.00 83.81 180 LEU A O 1
ATOM 1458 N N . ASP A 1 181 ? -12.035 13.077 11.936 1.00 78.88 181 ASP A N 1
ATOM 1459 C CA . ASP A 1 181 ? -12.161 14.109 10.898 1.00 78.88 181 ASP A CA 1
ATOM 1460 C C . ASP A 1 181 ? -10.999 15.130 10.851 1.00 78.88 181 ASP A C 1
ATOM 1462 O O . ASP A 1 181 ? -11.126 16.212 10.275 1.00 78.88 181 ASP A O 1
ATOM 1466 N N . VAL A 1 182 ? -9.802 14.743 11.320 1.00 74.62 182 VAL A N 1
ATOM 1467 C CA . VAL A 1 182 ? -8.536 15.496 11.173 1.00 74.62 182 VAL A CA 1
ATOM 1468 C C . VAL A 1 182 ? -8.315 15.877 9.706 1.00 74.62 182 VAL A C 1
ATOM 1470 O O . VAL A 1 182 ? -7.773 16.932 9.381 1.00 74.62 182 VAL A O 1
ATOM 1473 N N . THR A 1 183 ? -8.777 15.016 8.796 1.00 60.44 183 THR A N 1
ATOM 1474 C CA . THR A 1 183 ? -8.645 15.187 7.346 1.00 60.44 183 THR A CA 1
ATOM 1475 C C . THR A 1 183 ? -9.528 16.314 6.778 1.00 60.44 183 THR A C 1
ATOM 1477 O O . THR A 1 183 ? -9.168 16.899 5.756 1.00 60.44 183 THR A O 1
ATOM 1480 N N . TYR A 1 184 ? -10.644 16.664 7.432 1.00 61.34 184 TYR A N 1
ATOM 1481 C CA . TYR A 1 184 ? -11.566 17.721 6.984 1.00 61.34 184 TYR A CA 1
ATOM 1482 C C . TYR A 1 184 ? -10.909 19.112 7.000 1.00 61.34 184 TYR A C 1
ATOM 1484 O O . TYR A 1 184 ? -11.210 19.960 6.160 1.00 61.34 184 TYR A O 1
ATOM 1492 N N . MET A 1 185 ? -9.923 19.313 7.878 1.00 54.53 185 MET A N 1
ATOM 1493 C CA . MET A 1 185 ? -9.153 20.558 7.989 1.00 54.53 185 MET A CA 1
ATOM 1494 C C . MET A 1 185 ? -8.158 20.778 6.831 1.00 54.53 185 MET A C 1
ATOM 1496 O O . MET A 1 185 ? -7.573 21.851 6.721 1.00 54.53 185 MET A O 1
ATOM 1500 N N . PHE A 1 186 ? -7.980 19.795 5.935 1.00 54.59 186 PHE A N 1
ATOM 1501 C CA . PHE A 1 186 ? -7.053 19.857 4.792 1.00 54.59 186 PHE A CA 1
ATOM 1502 C C . PHE A 1 186 ? -7.722 20.140 3.441 1.00 54.59 186 PHE A C 1
ATOM 1504 O O . PHE A 1 186 ? -7.063 19.995 2.409 1.00 54.59 186 PHE A O 1
ATOM 1511 N N . LYS A 1 187 ? -9.000 20.550 3.412 1.00 53.38 187 LYS A N 1
ATOM 1512 C CA . LYS A 1 187 ? -9.713 20.889 2.161 1.00 53.38 187 LYS A CA 1
ATOM 1513 C C . LYS A 1 187 ? -8.975 21.916 1.284 1.00 53.38 187 LYS A C 1
ATOM 1515 O O . LYS A 1 187 ? -9.184 21.925 0.080 1.00 53.38 187 LYS A O 1
ATOM 1520 N N . VAL A 1 188 ? -8.094 22.731 1.869 1.00 47.56 188 VAL A N 1
ATOM 1521 C CA . VAL A 1 188 ? -7.323 23.773 1.168 1.00 47.56 188 VAL A CA 1
ATOM 1522 C C . VAL A 1 188 ? -6.049 23.235 0.489 1.00 47.56 188 VAL A C 1
ATOM 1524 O O . VAL A 1 188 ? -5.645 23.748 -0.547 1.00 47.56 188 VAL A O 1
ATOM 1527 N N . ASP A 1 189 ? -5.420 22.181 1.024 1.00 44.19 189 ASP A N 1
ATOM 1528 C CA . ASP A 1 189 ? -4.082 21.722 0.590 1.00 44.19 189 ASP A CA 1
ATOM 1529 C C . ASP A 1 189 ? -4.107 20.472 -0.313 1.00 44.19 189 ASP A C 1
ATOM 1531 O O . ASP A 1 189 ? -3.060 19.983 -0.755 1.00 44.19 189 ASP A O 1
ATOM 1535 N N . LYS A 1 190 ? -5.289 19.900 -0.559 1.00 53.50 190 LYS A N 1
ATOM 1536 C CA . LYS A 1 190 ? -5.468 18.714 -1.403 1.00 53.50 190 LYS A CA 1
ATOM 1537 C C . LYS A 1 190 ? -6.530 18.968 -2.457 1.00 53.50 190 LYS A C 1
ATOM 1539 O O . LYS A 1 190 ? -7.557 19.567 -2.170 1.00 53.50 190 LYS A O 1
ATOM 1544 N N . ILE A 1 191 ? -6.322 18.389 -3.641 1.00 52.69 191 ILE A N 1
ATOM 1545 C CA . ILE A 1 191 ? -7.414 18.143 -4.586 1.00 52.69 191 ILE A CA 1
ATOM 1546 C C . ILE A 1 191 ? -8.345 17.143 -3.903 1.00 52.69 191 ILE A C 1
ATOM 1548 O O . ILE A 1 191 ? -8.060 15.944 -3.846 1.00 52.69 191 ILE A O 1
ATOM 1552 N N . TYR A 1 192 ? -9.391 17.669 -3.280 1.00 52.38 192 TYR A N 1
ATOM 1553 C CA . TYR A 1 192 ? -10.393 16.877 -2.601 1.00 52.38 192 TYR A CA 1
ATOM 1554 C C . TYR A 1 192 ? -11.310 16.256 -3.645 1.00 52.38 192 TYR A C 1
ATOM 1556 O O . TYR A 1 192 ? -11.875 16.951 -4.484 1.00 52.38 192 TYR A O 1
ATOM 1564 N N . ASN A 1 193 ? -11.453 14.942 -3.591 1.00 58.06 193 ASN A N 1
ATOM 1565 C CA . ASN A 1 193 ? -12.415 14.210 -4.403 1.00 58.06 193 ASN A CA 1
ATOM 1566 C C . ASN A 1 193 ? -13.254 13.293 -3.515 1.00 58.06 193 ASN A C 1
ATOM 1568 O O . ASN A 1 193 ? -12.922 13.067 -2.348 1.00 58.06 193 ASN A O 1
ATOM 1572 N N . GLN A 1 194 ? -14.315 12.729 -4.090 1.00 55.28 194 GLN A N 1
ATOM 1573 C CA . GLN A 1 194 ? -15.233 11.811 -3.407 1.00 55.28 194 GLN A CA 1
ATOM 1574 C C . GLN A 1 194 ? -14.538 10.621 -2.720 1.00 55.28 194 GLN A C 1
ATOM 1576 O O . GLN A 1 194 ? -15.076 10.046 -1.786 1.00 55.28 194 GLN A O 1
ATOM 1581 N N . TYR A 1 195 ? -13.305 10.292 -3.110 1.00 57.44 195 TYR A N 1
ATOM 1582 C CA . TYR A 1 195 ? -12.536 9.183 -2.549 1.00 57.44 195 TYR A CA 1
ATOM 1583 C C . TYR A 1 195 ? -11.511 9.604 -1.483 1.00 57.44 195 TYR A C 1
ATOM 1585 O O . TYR A 1 195 ? -10.666 8.804 -1.081 1.00 57.44 195 TYR A O 1
ATOM 1593 N N . SER A 1 196 ? -11.511 10.864 -1.040 1.00 62.41 196 SER A N 1
ATOM 1594 C CA . SER A 1 196 ? -10.512 11.386 -0.090 1.00 62.41 196 SER A CA 1
ATOM 1595 C C . SER A 1 196 ? -10.683 10.855 1.339 1.00 62.41 196 SER A C 1
ATOM 1597 O O . SER A 1 196 ? -9.725 10.878 2.111 1.00 62.41 196 SER A O 1
ATOM 1599 N N . HIS A 1 197 ? -11.866 10.327 1.670 1.00 63.47 197 HIS A N 1
ATOM 1600 C CA . HIS A 1 197 ? -12.174 9.659 2.944 1.00 63.47 197 HIS A CA 1
ATOM 1601 C C . HIS A 1 197 ? -11.860 8.162 2.947 1.00 63.47 197 HIS A C 1
ATOM 1603 O O . HIS A 1 197 ? -12.126 7.465 3.923 1.00 63.47 197 HIS A O 1
ATOM 1609 N N . THR A 1 198 ? -11.311 7.656 1.849 1.00 68.56 198 THR A N 1
ATOM 1610 C CA . THR A 1 198 ? -11.067 6.238 1.650 1.00 68.56 198 THR A CA 1
ATOM 1611 C C . THR A 1 198 ? -9.575 5.941 1.697 1.00 68.56 198 THR A C 1
ATOM 1613 O O . THR A 1 198 ? -8.750 6.652 1.115 1.00 68.56 198 THR A O 1
ATOM 1616 N N . LEU A 1 199 ? -9.215 4.833 2.340 1.00 77.62 199 LEU A N 1
ATOM 1617 C CA . LEU A 1 199 ? -7.881 4.260 2.221 1.00 77.62 199 LEU A CA 1
ATOM 1618 C C . LEU A 1 199 ? -7.658 3.710 0.803 1.00 77.62 199 LEU A C 1
ATOM 1620 O O . LEU A 1 199 ? -8.227 2.691 0.433 1.00 77.62 199 LEU A O 1
ATOM 1624 N N . LYS A 1 200 ? -6.826 4.395 0.009 1.00 78.75 200 LYS A N 1
ATOM 1625 C CA . LYS A 1 200 ? -6.472 4.001 -1.374 1.00 78.75 200 LYS A CA 1
ATOM 1626 C C . LYS A 1 200 ? -5.013 3.579 -1.555 1.00 78.75 200 LYS A C 1
ATOM 1628 O O . LYS A 1 200 ? -4.674 2.950 -2.542 1.00 78.75 200 LYS A O 1
ATOM 1633 N N . ASP A 1 201 ? -4.149 3.947 -0.616 1.00 78.25 201 ASP A N 1
ATOM 1634 C CA . ASP A 1 201 ? -2.689 3.815 -0.707 1.00 78.25 201 ASP A CA 1
ATOM 1635 C C . ASP A 1 201 ? -2.139 2.794 0.302 1.00 78.25 201 ASP A C 1
ATOM 1637 O O . ASP A 1 201 ? -1.032 2.958 0.820 1.00 78.25 201 ASP A O 1
ATOM 1641 N N . MET A 1 202 ? -2.935 1.771 0.638 1.00 88.69 202 MET A N 1
ATOM 1642 C CA . MET A 1 202 ? -2.464 0.653 1.461 1.00 88.69 202 MET A CA 1
ATOM 1643 C C . MET A 1 202 ? -1.428 -0.183 0.708 1.00 88.69 202 MET A C 1
ATOM 1645 O O . MET A 1 202 ? -0.410 -0.553 1.292 1.00 88.69 202 MET A O 1
ATOM 1649 N N . TYR A 1 203 ? -1.680 -0.420 -0.579 1.00 93.31 203 TYR A N 1
ATOM 1650 C CA . TYR A 1 203 ? -0.834 -1.196 -1.473 1.00 93.31 203 TYR A CA 1
ATOM 1651 C C . TYR A 1 203 ? -0.277 -0.286 -2.560 1.00 93.31 203 TYR A C 1
ATOM 1653 O O . TYR A 1 203 ? -1.028 0.417 -3.239 1.00 93.31 203 TYR A O 1
ATOM 1661 N N . GLY A 1 204 ? 1.043 -0.281 -2.696 1.00 95.06 204 GLY A N 1
ATOM 1662 C CA . GLY A 1 204 ? 1.763 0.532 -3.660 1.00 95.06 204 GLY A CA 1
ATOM 1663 C C . GLY A 1 204 ? 2.622 -0.317 -4.584 1.00 95.06 204 GLY A C 1
ATOM 1664 O O . GLY A 1 204 ? 3.279 -1.250 -4.130 1.00 95.06 204 GLY A O 1
ATOM 1665 N N . ILE A 1 205 ? 2.658 0.054 -5.858 1.00 97.38 205 ILE A N 1
ATOM 1666 C CA . ILE A 1 205 ? 3.601 -0.432 -6.863 1.00 97.38 205 ILE A CA 1
ATOM 1667 C C . ILE A 1 205 ? 4.438 0.765 -7.303 1.00 97.38 205 ILE A C 1
ATOM 1669 O O . ILE A 1 205 ? 3.911 1.837 -7.596 1.00 97.38 205 ILE A O 1
ATOM 1673 N N . LYS A 1 206 ? 5.753 0.600 -7.343 1.00 97.12 206 LYS A N 1
ATOM 1674 C CA . LYS A 1 206 ? 6.689 1.605 -7.831 1.00 97.12 206 LYS A CA 1
ATOM 1675 C C . LYS A 1 206 ? 7.447 1.033 -9.018 1.00 97.12 206 LYS A C 1
ATOM 1677 O O . LYS A 1 206 ? 8.154 0.047 -8.868 1.00 97.12 206 LYS A O 1
ATOM 1682 N N . ILE A 1 207 ? 7.295 1.653 -10.179 1.00 97.62 207 ILE A N 1
ATOM 1683 C CA . ILE A 1 207 ? 7.943 1.266 -11.430 1.00 97.62 207 ILE A CA 1
ATOM 1684 C C . ILE A 1 207 ? 9.078 2.249 -11.684 1.00 97.62 207 ILE A C 1
ATOM 1686 O O . ILE A 1 207 ? 8.849 3.460 -11.753 1.00 97.62 207 ILE A O 1
ATOM 1690 N N . ILE A 1 208 ? 10.296 1.729 -11.807 1.00 96.94 208 ILE A N 1
ATOM 1691 C CA . ILE A 1 208 ? 11.468 2.536 -12.122 1.00 96.94 208 ILE A CA 1
ATOM 1692 C C . ILE A 1 208 ? 11.785 2.402 -13.603 1.00 96.94 208 ILE A C 1
ATOM 1694 O O . ILE A 1 208 ? 12.174 1.339 -14.080 1.00 96.94 208 ILE A O 1
ATOM 1698 N N . ALA A 1 209 ? 11.576 3.500 -14.316 1.00 96.56 209 ALA A N 1
ATOM 1699 C CA . ALA A 1 209 ? 11.830 3.635 -15.737 1.00 96.56 209 ALA A CA 1
ATOM 1700 C C . ALA A 1 209 ? 13.226 4.217 -15.990 1.00 96.56 209 ALA A C 1
ATOM 1702 O O . ALA A 1 209 ? 13.755 4.974 -15.179 1.00 96.56 209 ALA A O 1
ATOM 1703 N N . GLU A 1 210 ? 13.791 3.923 -17.152 1.00 95.00 210 GLU A N 1
ATOM 1704 C CA . GLU A 1 210 ? 15.083 4.461 -17.582 1.00 95.00 210 GLU A CA 1
ATOM 1705 C C . GLU A 1 210 ? 15.062 5.997 -17.692 1.00 95.00 210 GLU A C 1
ATOM 1707 O O . GLU A 1 210 ? 15.970 6.687 -17.238 1.00 95.00 210 GLU A O 1
ATOM 1712 N N . ASN A 1 211 ? 14.002 6.563 -18.275 1.00 95.38 211 ASN A N 1
ATOM 1713 C CA . ASN A 1 211 ? 13.919 7.994 -18.558 1.00 95.38 211 ASN A CA 1
ATOM 1714 C C . ASN A 1 211 ? 12.468 8.513 -18.524 1.00 95.38 211 ASN A C 1
ATOM 1716 O O . ASN A 1 211 ? 11.504 7.752 -18.417 1.00 95.38 211 ASN A O 1
ATOM 1720 N N . ARG A 1 212 ? 12.297 9.839 -18.618 1.00 94.62 212 ARG A N 1
ATOM 1721 C CA . ARG A 1 212 ? 10.975 10.491 -18.543 1.00 94.62 212 ARG A CA 1
ATOM 1722 C C . ARG A 1 212 ? 10.038 10.135 -19.701 1.00 94.62 212 ARG A C 1
ATOM 1724 O O . ARG A 1 212 ? 8.833 10.095 -19.477 1.00 94.62 212 ARG A O 1
ATOM 1731 N N . ALA A 1 213 ? 10.554 9.887 -20.905 1.00 95.19 213 ALA A N 1
ATOM 1732 C CA . ALA A 1 213 ? 9.712 9.479 -22.031 1.00 95.19 213 ALA A CA 1
ATOM 1733 C C . ALA A 1 213 ? 9.110 8.092 -21.767 1.00 95.19 213 ALA A C 1
ATOM 1735 O O . ALA A 1 213 ? 7.910 7.884 -21.940 1.00 95.19 213 ALA A O 1
ATOM 1736 N N . THR A 1 214 ? 9.917 7.180 -21.220 1.00 96.38 214 THR A N 1
ATOM 1737 C CA . THR A 1 214 ? 9.448 5.866 -20.780 1.00 96.38 214 THR A CA 1
ATOM 1738 C C . THR A 1 214 ? 8.361 5.962 -19.709 1.00 96.38 214 THR A C 1
ATOM 1740 O O . THR A 1 214 ? 7.416 5.183 -19.765 1.00 96.38 214 THR A O 1
ATOM 1743 N N . ILE A 1 215 ? 8.421 6.929 -18.781 1.00 97.56 215 ILE A N 1
ATOM 1744 C CA . ILE A 1 215 ? 7.355 7.120 -17.776 1.00 97.56 215 ILE A CA 1
ATOM 1745 C C . ILE A 1 215 ? 5.982 7.286 -18.443 1.00 97.56 215 ILE A C 1
ATOM 1747 O O . ILE A 1 215 ? 5.014 6.655 -18.017 1.00 97.56 215 ILE A O 1
ATOM 1751 N N . MET A 1 216 ? 5.899 8.121 -19.482 1.00 96.44 216 MET A N 1
ATOM 1752 C CA . MET A 1 216 ? 4.638 8.385 -20.179 1.00 96.44 216 MET A CA 1
ATOM 1753 C C . MET A 1 216 ? 4.168 7.165 -20.973 1.00 96.44 216 MET A C 1
ATOM 1755 O O . MET A 1 216 ? 2.998 6.809 -20.887 1.00 96.44 216 MET A O 1
ATOM 1759 N N . ASN A 1 217 ? 5.086 6.460 -21.641 1.00 95.88 217 ASN A N 1
ATOM 1760 C CA . ASN A 1 217 ? 4.754 5.221 -22.348 1.00 95.88 217 ASN A CA 1
ATOM 1761 C C . ASN A 1 217 ? 4.197 4.157 -21.391 1.00 95.88 217 ASN A C 1
ATOM 1763 O O . ASN A 1 217 ? 3.160 3.566 -21.662 1.00 95.88 217 ASN A O 1
ATOM 1767 N N . VAL A 1 218 ? 4.842 3.948 -20.238 1.00 96.69 218 VAL A N 1
ATOM 1768 C CA . VAL A 1 218 ? 4.370 3.011 -19.203 1.00 96.69 218 VAL A CA 1
ATOM 1769 C C . VAL A 1 218 ? 2.986 3.410 -18.702 1.00 96.69 218 VAL A C 1
ATOM 1771 O O . VAL A 1 218 ? 2.118 2.554 -18.561 1.00 96.69 218 VAL A O 1
ATOM 1774 N N . ARG A 1 219 ? 2.758 4.705 -18.451 1.00 96.75 219 ARG A N 1
ATOM 1775 C CA . ARG A 1 219 ? 1.442 5.226 -18.063 1.00 96.75 219 ARG A CA 1
ATOM 1776 C C . ARG A 1 219 ? 0.381 4.869 -19.100 1.00 96.75 219 ARG A C 1
ATOM 1778 O O . ARG A 1 219 ? -0.655 4.325 -18.730 1.00 96.75 219 ARG A O 1
ATOM 1785 N N . ASP A 1 220 ? 0.638 5.144 -20.374 1.00 97.38 220 ASP A N 1
ATOM 1786 C CA . ASP A 1 220 ? -0.332 4.896 -21.444 1.00 97.38 220 ASP A CA 1
ATOM 1787 C C . ASP A 1 220 ? -0.615 3.399 -21.619 1.00 97.38 220 ASP A C 1
ATOM 1789 O O . ASP A 1 220 ? -1.769 3.004 -21.761 1.00 97.38 220 ASP A O 1
ATOM 1793 N N . GLU A 1 221 ? 0.410 2.552 -21.524 1.00 96.88 221 GLU A N 1
ATOM 1794 C CA . GLU A 1 221 ? 0.267 1.094 -21.578 1.00 96.88 221 GLU A CA 1
ATOM 1795 C C . GLU A 1 221 ? -0.527 0.522 -20.392 1.00 96.88 221 GLU A C 1
ATOM 1797 O O . GLU A 1 221 ? -1.310 -0.411 -20.571 1.00 96.88 221 GLU A O 1
ATOM 1802 N N . ILE A 1 222 ? -0.394 1.090 -19.187 1.00 97.50 222 ILE A N 1
ATOM 1803 C CA . ILE A 1 222 ? -1.222 0.704 -18.030 1.00 97.50 222 ILE A CA 1
ATOM 1804 C C . ILE A 1 222 ? -2.684 1.085 -18.261 1.00 97.50 222 ILE A C 1
ATOM 1806 O O . ILE A 1 222 ? -3.574 0.306 -17.938 1.00 97.50 222 ILE A O 1
ATOM 1810 N N . LEU A 1 223 ? -2.950 2.267 -18.817 1.00 97.12 223 LEU A N 1
ATOM 1811 C CA . LEU A 1 223 ? -4.320 2.748 -19.018 1.00 97.12 223 LEU A CA 1
ATOM 1812 C C . LEU A 1 223 ? -5.064 2.064 -20.163 1.00 97.12 223 LEU A C 1
ATOM 1814 O O . LEU A 1 223 ? -6.291 2.093 -20.182 1.00 97.12 223 LEU A O 1
ATOM 1818 N N . LYS A 1 224 ? -4.347 1.445 -21.103 1.00 97.25 224 LYS A N 1
ATOM 1819 C CA . LYS A 1 224 ? -4.947 0.615 -22.158 1.00 97.25 224 LYS A CA 1
ATOM 1820 C C . LYS A 1 224 ? -5.452 -0.734 -21.643 1.00 97.25 224 LYS A C 1
ATOM 1822 O O . LYS A 1 224 ? -6.207 -1.406 -22.344 1.00 97.25 224 LYS A O 1
ATOM 1827 N N . ARG A 1 225 ? -5.029 -1.158 -20.449 1.00 97.25 225 ARG A N 1
ATOM 1828 C CA . ARG A 1 225 ? -5.444 -2.434 -19.866 1.00 97.25 225 ARG A CA 1
ATOM 1829 C C . ARG A 1 225 ? -6.927 -2.421 -19.507 1.00 97.25 225 ARG A C 1
ATOM 1831 O O . ARG A 1 225 ? -7.392 -1.536 -18.799 1.00 97.25 225 ARG A O 1
ATOM 1838 N N . GLN A 1 226 ? -7.652 -3.445 -19.947 1.00 96.50 226 GLN A N 1
ATOM 1839 C CA . GLN A 1 226 ? -9.095 -3.574 -19.705 1.00 96.50 226 GLN A CA 1
ATOM 1840 C C . GLN A 1 226 ? -9.431 -4.106 -18.304 1.00 96.50 226 GLN A C 1
ATOM 1842 O O . GLN A 1 226 ? -10.533 -3.886 -17.810 1.00 96.50 226 GLN A O 1
ATOM 1847 N N . ASP A 1 227 ? -8.490 -4.793 -17.654 1.00 96.62 227 ASP A N 1
ATOM 1848 C CA . ASP A 1 227 ? -8.639 -5.329 -16.298 1.00 96.62 227 ASP A CA 1
ATOM 1849 C C . ASP A 1 227 ? -8.359 -4.286 -15.201 1.00 96.62 227 ASP A C 1
ATOM 1851 O O . ASP A 1 227 ? -8.552 -4.565 -14.016 1.00 96.62 227 ASP A O 1
ATOM 1855 N N . LEU A 1 228 ? -7.929 -3.078 -15.584 1.00 97.25 228 LEU A N 1
ATOM 1856 C CA . LEU A 1 228 ? -7.662 -1.969 -14.678 1.00 97.25 228 LEU A CA 1
ATOM 1857 C C . LEU A 1 228 ? -8.624 -0.809 -14.914 1.00 97.25 228 LEU A C 1
ATOM 1859 O O . LEU A 1 228 ? -8.862 -0.383 -16.038 1.00 97.25 228 LEU A O 1
ATOM 1863 N N . SER A 1 229 ? -9.113 -0.217 -13.828 1.00 96.75 229 SER A N 1
ATOM 1864 C CA . SER A 1 229 ? -9.842 1.054 -13.877 1.00 96.75 229 SER A CA 1
ATOM 1865 C C . SER A 1 229 ? -9.033 2.158 -13.209 1.00 96.75 229 SER A C 1
ATOM 1867 O O . SER A 1 229 ? -8.671 2.045 -12.037 1.00 96.75 229 SER A O 1
ATOM 1869 N N . CYS A 1 230 ? -8.750 3.239 -13.935 1.00 95.94 230 CYS A N 1
ATOM 1870 C CA . CYS A 1 230 ? -8.089 4.408 -13.363 1.00 95.94 230 CYS A CA 1
ATOM 1871 C C . CYS A 1 230 ? -9.071 5.217 -12.508 1.00 95.94 230 CYS A C 1
ATOM 1873 O O . CYS A 1 230 ? -10.137 5.620 -12.967 1.00 95.94 230 CYS A O 1
ATOM 1875 N N . ILE A 1 231 ? -8.703 5.455 -11.252 1.00 93.44 231 ILE A N 1
ATOM 1876 C CA . ILE A 1 231 ? -9.516 6.180 -10.268 1.00 93.44 231 ILE A CA 1
ATOM 1877 C C . ILE A 1 231 ? -9.011 7.612 -10.089 1.00 93.44 231 ILE A C 1
ATOM 1879 O O . ILE A 1 231 ? -9.787 8.521 -9.798 1.00 93.44 231 ILE A O 1
ATOM 1883 N N . GLU A 1 232 ? -7.699 7.817 -10.198 1.00 91.56 232 GLU A N 1
ATOM 1884 C CA . GLU A 1 232 ? -7.061 9.110 -9.963 1.00 91.56 232 GLU A CA 1
ATOM 1885 C C . GLU A 1 232 ? -5.686 9.163 -10.631 1.00 91.56 232 GLU A C 1
ATOM 1887 O O . GLU A 1 232 ? -4.916 8.215 -10.507 1.00 91.56 232 GLU A O 1
ATOM 1892 N N . GLU A 1 233 ? -5.340 10.296 -11.246 1.00 93.56 233 GLU A N 1
ATOM 1893 C CA . GLU A 1 233 ? -4.013 10.554 -11.817 1.00 93.56 233 GLU A CA 1
ATOM 1894 C C . GLU A 1 233 ? -3.416 11.841 -11.245 1.00 93.56 233 GLU A C 1
ATOM 1896 O O . GLU A 1 233 ? -4.115 12.829 -11.003 1.00 93.56 233 GLU A O 1
ATOM 1901 N N . LYS A 1 234 ? -2.101 11.840 -11.017 1.00 90.25 234 LYS A N 1
ATOM 1902 C CA . LYS A 1 234 ? -1.335 13.006 -10.567 1.00 90.25 234 LYS A CA 1
ATOM 1903 C C . LYS A 1 234 ? 0.028 13.033 -11.237 1.00 90.25 234 LYS A C 1
ATOM 1905 O O . LYS A 1 234 ? 0.885 12.195 -10.958 1.00 90.25 234 LYS A O 1
ATOM 1910 N N . ASN A 1 235 ? 0.254 14.054 -12.053 1.00 92.81 235 ASN A N 1
ATOM 1911 C CA . ASN A 1 235 ? 1.539 14.300 -12.688 1.00 92.81 235 ASN A CA 1
ATOM 1912 C C . ASN A 1 235 ? 2.387 15.259 -11.833 1.00 92.81 235 ASN A C 1
ATOM 1914 O O . ASN A 1 235 ? 2.099 16.452 -11.778 1.00 92.81 235 ASN A O 1
ATOM 1918 N N . TYR A 1 236 ? 3.435 14.744 -11.183 1.00 91.50 236 TYR A N 1
ATOM 1919 C CA . TYR A 1 236 ? 4.415 15.548 -10.442 1.00 91.50 236 TYR A CA 1
ATOM 1920 C C . TYR A 1 236 ? 5.758 15.675 -11.179 1.00 91.50 236 TYR A C 1
ATOM 1922 O O . TYR A 1 236 ? 6.791 15.858 -10.541 1.00 91.50 236 TYR A O 1
ATOM 1930 N N . LEU A 1 237 ? 5.790 15.535 -12.504 1.00 92.25 237 LEU A N 1
ATOM 1931 C CA . LEU A 1 237 ? 7.029 15.602 -13.280 1.00 92.25 237 LEU A CA 1
ATOM 1932 C C . LEU A 1 237 ? 7.412 17.053 -13.619 1.00 92.25 237 LEU A C 1
ATOM 1934 O O . LEU A 1 237 ? 6.557 17.901 -13.895 1.00 92.25 237 LEU A O 1
ATOM 1938 N N . GLY A 1 238 ? 8.718 17.340 -13.644 1.00 88.56 238 GLY A N 1
ATOM 1939 C CA . GLY A 1 238 ? 9.249 18.612 -14.140 1.00 88.56 238 GLY A CA 1
ATOM 1940 C C . GLY A 1 238 ? 8.753 19.815 -13.333 1.00 88.56 238 GLY A C 1
ATOM 1941 O O . GLY A 1 238 ? 8.994 19.905 -12.129 1.00 88.56 238 GLY A O 1
ATOM 1942 N N . LYS A 1 239 ? 8.054 20.750 -13.989 1.00 86.50 239 LYS A N 1
ATOM 1943 C CA . LYS A 1 239 ? 7.547 21.978 -13.348 1.00 86.50 239 LYS A CA 1
ATOM 1944 C C . LYS A 1 239 ? 6.446 21.733 -12.307 1.00 86.50 239 LYS A C 1
ATOM 1946 O O . LYS A 1 239 ? 6.202 22.600 -11.478 1.00 86.50 239 LYS A O 1
ATOM 1951 N N . TYR A 1 240 ? 5.809 20.562 -12.330 1.00 84.62 240 TYR A N 1
ATOM 1952 C CA . TYR A 1 240 ? 4.737 20.191 -11.399 1.00 84.62 240 TYR A CA 1
ATOM 1953 C C . TYR A 1 240 ? 5.241 19.425 -10.170 1.00 84.62 240 TYR A C 1
ATOM 1955 O O . TYR A 1 240 ? 4.442 18.931 -9.371 1.00 84.62 240 TYR A O 1
ATOM 1963 N N . LYS A 1 241 ? 6.563 19.301 -10.004 1.00 81.94 241 LYS A N 1
ATOM 1964 C CA . LYS A 1 241 ? 7.158 18.628 -8.850 1.00 81.94 241 LYS A CA 1
ATOM 1965 C C . LYS A 1 241 ? 6.755 19.291 -7.541 1.00 81.94 241 LYS A C 1
ATOM 1967 O O . LYS A 1 241 ? 6.512 20.497 -7.468 1.00 81.94 241 LYS A O 1
ATOM 1972 N N . LYS A 1 242 ? 6.712 18.506 -6.465 1.00 79.81 242 LYS A N 1
ATOM 1973 C CA . LYS A 1 242 ? 6.421 19.069 -5.140 1.00 79.81 242 LYS A CA 1
ATOM 1974 C C . LYS A 1 242 ? 7.543 20.015 -4.718 1.00 79.81 242 LYS A C 1
ATOM 1976 O O . LYS A 1 242 ? 8.695 19.816 -5.097 1.00 79.81 242 LYS A O 1
ATOM 1981 N N . LYS A 1 243 ? 7.230 20.967 -3.831 1.00 76.06 243 LYS A N 1
ATOM 1982 C CA . LYS A 1 243 ? 8.218 21.878 -3.212 1.00 76.06 243 LYS A CA 1
ATOM 1983 C C . LYS A 1 243 ? 9.429 21.148 -2.625 1.00 76.06 243 LYS A C 1
ATOM 1985 O O . LYS A 1 243 ? 10.530 21.671 -2.630 1.00 76.06 243 LYS A O 1
ATOM 1990 N N . SER A 1 244 ? 9.229 19.917 -2.172 1.00 72.00 244 SER A N 1
ATOM 1991 C CA . SER A 1 244 ? 10.281 19.060 -1.644 1.00 72.00 244 SER A CA 1
ATOM 1992 C C . SER A 1 244 ? 11.221 18.444 -2.691 1.00 72.00 244 SER A C 1
ATOM 1994 O O . SER A 1 244 ? 12.036 17.597 -2.341 1.00 72.00 244 SER A O 1
ATOM 1996 N N . GLY A 1 245 ? 11.041 18.748 -3.979 1.00 79.81 245 GLY A N 1
ATOM 1997 C CA . GLY A 1 245 ? 11.766 18.118 -5.085 1.00 79.81 245 GLY A CA 1
ATOM 1998 C C . GLY A 1 245 ? 11.259 16.726 -5.477 1.00 79.81 245 GLY A C 1
ATOM 1999 O O . GLY A 1 245 ? 11.881 16.078 -6.312 1.00 79.81 245 GLY A O 1
ATOM 2000 N N . PHE A 1 246 ? 10.145 16.259 -4.899 1.00 84.94 246 PHE A N 1
ATOM 2001 C CA . PHE A 1 246 ? 9.558 14.959 -5.241 1.00 84.94 246 PHE A CA 1
ATOM 2002 C C . PHE A 1 246 ? 8.960 14.985 -6.654 1.00 84.94 246 PHE A C 1
ATOM 2004 O O . PHE A 1 246 ? 8.104 15.829 -6.940 1.00 84.94 246 PHE A O 1
ATOM 2011 N N . GLU A 1 247 ? 9.366 14.017 -7.476 1.00 91.88 247 GLU A N 1
ATOM 2012 C CA . GLU A 1 247 ? 8.941 13.826 -8.863 1.00 91.88 247 GLU A CA 1
ATOM 2013 C C . GLU A 1 247 ? 8.504 12.378 -9.087 1.00 91.88 247 GLU A C 1
ATOM 2015 O O . GLU A 1 247 ? 9.263 11.458 -8.806 1.00 91.88 247 GLU A O 1
ATOM 2020 N N . ALA A 1 248 ? 7.288 12.191 -9.596 1.00 94.81 248 ALA A N 1
ATOM 2021 C CA . ALA A 1 248 ? 6.770 10.911 -10.075 1.00 94.81 248 ALA A CA 1
ATOM 2022 C C . ALA A 1 248 ? 5.484 11.149 -10.877 1.00 94.81 248 ALA A C 1
ATOM 2024 O O . ALA A 1 248 ? 4.772 12.131 -10.641 1.00 94.81 248 ALA A O 1
ATOM 2025 N N . TYR A 1 249 ? 5.132 10.216 -11.754 1.00 96.56 249 TYR A N 1
ATOM 2026 C CA . TYR A 1 249 ? 3.752 10.063 -12.199 1.00 96.56 249 TYR A CA 1
ATOM 2027 C C . TYR A 1 249 ? 3.027 9.136 -11.227 1.00 96.56 249 TYR A C 1
ATOM 2029 O O . TYR A 1 249 ? 3.548 8.073 -10.897 1.00 96.56 249 TYR A O 1
ATOM 2037 N N . LYS A 1 250 ? 1.851 9.523 -10.732 1.00 95.69 250 LYS A N 1
ATOM 2038 C CA . LYS A 1 250 ? 1.067 8.688 -9.818 1.00 95.69 250 LYS A CA 1
ATOM 2039 C C . LYS A 1 250 ? -0.304 8.388 -10.383 1.00 95.69 250 LYS A C 1
ATOM 2041 O O . LYS A 1 250 ? -0.986 9.297 -10.844 1.00 95.69 250 LYS A O 1
ATOM 2046 N N . MET A 1 251 ? -0.722 7.143 -10.236 1.00 96.12 251 MET A N 1
ATOM 2047 C CA . MET A 1 251 ? -2.068 6.685 -10.540 1.00 96.12 251 MET A CA 1
ATOM 2048 C C . MET A 1 251 ? -2.622 5.914 -9.349 1.00 96.12 251 MET A C 1
ATOM 2050 O O . MET A 1 251 ? -1.875 5.265 -8.618 1.00 96.12 251 MET A O 1
ATOM 2054 N N . VAL A 1 252 ? -3.931 5.973 -9.149 1.00 95.19 252 VAL A N 1
ATOM 2055 C CA . VAL A 1 252 ? -4.647 5.003 -8.325 1.00 95.19 252 VAL A CA 1
ATOM 2056 C C . VAL A 1 252 ? -5.456 4.135 -9.269 1.00 95.19 252 VAL A C 1
ATOM 2058 O O . VAL A 1 252 ? -6.355 4.637 -9.939 1.00 95.19 252 VAL A O 1
ATOM 2061 N N . MET A 1 253 ? -5.143 2.845 -9.298 1.00 95.88 253 MET A N 1
ATOM 2062 C CA . MET A 1 253 ? -5.836 1.857 -10.117 1.00 95.88 253 MET A CA 1
ATOM 2063 C C . MET A 1 253 ? -6.737 0.995 -9.240 1.00 95.88 253 MET A C 1
ATOM 2065 O O . MET A 1 253 ? -6.410 0.713 -8.086 1.00 95.88 253 MET A O 1
ATOM 2069 N N . PHE A 1 254 ? -7.862 0.567 -9.795 1.00 94.50 254 PHE A N 1
ATOM 2070 C CA . PHE A 1 254 ? -8.723 -0.459 -9.230 1.00 94.50 254 PHE A CA 1
ATOM 2071 C C . PHE A 1 254 ? -8.563 -1.748 -10.040 1.00 94.50 254 PHE A C 1
ATOM 2073 O O . PHE A 1 254 ? -8.678 -1.717 -11.264 1.00 94.50 254 PHE A O 1
ATOM 2080 N N . TYR A 1 255 ? -8.264 -2.846 -9.348 1.00 95.44 255 TYR A N 1
ATOM 2081 C CA . TYR A 1 255 ? -7.979 -4.172 -9.902 1.00 95.44 255 TYR A CA 1
ATOM 2082 C C . TYR A 1 255 ? -8.450 -5.241 -8.920 1.00 95.44 255 TYR A C 1
ATOM 2084 O O . TYR A 1 255 ? -8.153 -5.119 -7.730 1.00 95.44 255 TYR A O 1
ATOM 2092 N N . ASP A 1 256 ? -9.163 -6.267 -9.398 1.00 93.50 256 ASP A N 1
ATOM 2093 C CA . ASP A 1 256 ? -9.669 -7.387 -8.579 1.00 93.50 256 ASP A CA 1
ATOM 2094 C C . ASP A 1 256 ? -10.204 -6.906 -7.212 1.00 93.50 256 ASP A C 1
ATOM 2096 O O . ASP A 1 256 ? -9.672 -7.224 -6.149 1.00 93.50 256 ASP A O 1
ATOM 2100 N N . ASP A 1 257 ? -11.210 -6.029 -7.234 1.00 89.56 257 ASP A N 1
ATOM 2101 C CA . ASP A 1 257 ? -11.862 -5.466 -6.043 1.00 89.56 257 ASP A CA 1
ATOM 2102 C C . ASP A 1 257 ? -10.977 -4.677 -5.058 1.00 89.56 257 ASP A C 1
ATOM 2104 O O . ASP A 1 257 ? -11.393 -4.431 -3.918 1.00 89.56 257 ASP A O 1
ATOM 2108 N N . GLN A 1 258 ? -9.781 -4.253 -5.471 1.00 92.00 258 GLN A N 1
ATOM 2109 C CA . GLN A 1 258 ? -8.793 -3.598 -4.617 1.00 92.00 258 GLN A CA 1
ATOM 2110 C C . GLN A 1 258 ? -8.182 -2.354 -5.283 1.00 92.00 258 GLN A C 1
ATOM 2112 O O . GLN A 1 258 ? -7.993 -2.295 -6.494 1.00 92.00 258 GLN A O 1
ATOM 2117 N N . TYR A 1 259 ? -7.858 -1.343 -4.470 1.00 93.19 259 TYR A N 1
ATOM 2118 C CA . TYR A 1 259 ? -7.143 -0.142 -4.915 1.00 93.19 259 TYR A CA 1
ATOM 2119 C C . TYR A 1 259 ? -5.631 -0.301 -4.738 1.00 93.19 259 TYR A C 1
ATOM 2121 O O . TYR A 1 259 ? -5.181 -0.759 -3.680 1.00 93.19 259 TYR A O 1
ATOM 2129 N N . PHE A 1 260 ? -4.879 0.155 -5.741 1.00 95.06 260 PHE A N 1
ATOM 2130 C CA . PHE A 1 260 ? -3.419 0.164 -5.780 1.00 95.06 260 PHE A CA 1
ATOM 2131 C C . PHE A 1 260 ? -2.905 1.542 -6.194 1.00 95.06 260 PHE A C 1
ATOM 2133 O O . PHE A 1 260 ? -3.329 2.093 -7.210 1.00 95.06 260 PHE A O 1
ATOM 2140 N N . GLU A 1 261 ? -1.966 2.101 -5.433 1.00 95.81 261 GLU A N 1
ATOM 2141 C CA . GLU A 1 261 ? -1.215 3.279 -5.872 1.00 95.81 261 GLU A CA 1
ATOM 2142 C C . GLU A 1 261 ? -0.061 2.822 -6.773 1.00 95.81 261 GLU A C 1
ATOM 2144 O O . GLU A 1 261 ? 0.827 2.109 -6.318 1.00 95.81 261 GLU A O 1
ATOM 2149 N N . ILE A 1 262 ? -0.035 3.254 -8.031 1.00 97.50 262 ILE A N 1
ATOM 2150 C CA . ILE A 1 262 ? 1.093 3.036 -8.940 1.00 97.50 262 ILE A CA 1
ATOM 2151 C C . ILE A 1 262 ? 1.883 4.336 -9.055 1.00 97.50 262 ILE A C 1
ATOM 2153 O O . ILE A 1 262 ? 1.331 5.389 -9.372 1.00 97.50 262 ILE A O 1
ATOM 2157 N N . GLN A 1 263 ? 3.184 4.275 -8.791 1.00 97.12 263 GLN A N 1
ATOM 2158 C CA . GLN A 1 263 ? 4.116 5.386 -8.951 1.00 97.12 263 GLN A CA 1
ATOM 2159 C C . GLN A 1 263 ? 5.148 5.029 -10.015 1.00 97.12 263 GLN A C 1
ATOM 2161 O O . GLN A 1 263 ? 5.795 3.994 -9.909 1.00 97.12 263 GLN A O 1
ATOM 2166 N N . ILE A 1 264 ? 5.335 5.890 -11.007 1.00 97.94 264 ILE A N 1
ATOM 2167 C CA . ILE A 1 264 ? 6.312 5.698 -12.079 1.00 97.94 264 ILE A CA 1
ATOM 2168 C C . ILE A 1 264 ? 7.324 6.841 -12.006 1.00 97.94 264 ILE A C 1
ATOM 2170 O O . ILE A 1 264 ? 6.940 8.014 -11.979 1.00 97.94 264 ILE A O 1
ATOM 2174 N N . GLN A 1 265 ? 8.610 6.514 -11.942 1.00 97.00 265 GLN A N 1
ATOM 2175 C CA . GLN A 1 265 ? 9.682 7.502 -11.813 1.00 97.00 265 GLN A CA 1
ATOM 2176 C C . GLN A 1 265 ? 10.988 6.988 -12.420 1.00 97.00 265 GLN A C 1
ATOM 2178 O O . GLN A 1 265 ? 11.102 5.798 -12.695 1.00 97.00 265 GLN A O 1
ATOM 2183 N N . THR A 1 266 ? 11.968 7.868 -12.632 1.00 96.81 266 THR A N 1
ATOM 2184 C CA . THR A 1 266 ? 13.317 7.436 -13.030 1.00 96.81 266 THR A CA 1
ATOM 2185 C C . THR A 1 266 ? 14.152 7.014 -11.823 1.00 96.81 266 THR A C 1
ATOM 2187 O O . THR A 1 266 ? 13.782 7.299 -10.678 1.00 96.81 266 THR A O 1
ATOM 2190 N N . GLU A 1 267 ? 15.291 6.363 -12.064 1.00 94.19 267 GLU A N 1
ATOM 2191 C CA . GLU A 1 267 ? 16.255 6.030 -11.007 1.00 94.19 267 GLU A CA 1
ATOM 2192 C C . GLU A 1 267 ? 16.704 7.285 -10.243 1.00 94.19 267 GLU A C 1
ATOM 2194 O O . GLU A 1 267 ? 16.500 7.351 -9.032 1.00 94.19 267 GLU A O 1
ATOM 2199 N N . ASP A 1 268 ? 17.130 8.345 -10.939 1.00 92.56 268 ASP A N 1
ATOM 2200 C CA . ASP A 1 268 ? 17.490 9.627 -10.311 1.00 92.56 268 ASP A CA 1
ATOM 2201 C C . ASP A 1 268 ? 16.389 10.189 -9.397 1.00 92.56 268 ASP A C 1
ATOM 2203 O O . ASP A 1 268 ? 16.652 10.737 -8.325 1.00 92.56 268 ASP A O 1
ATOM 2207 N N . MET A 1 269 ? 15.124 10.096 -9.823 1.00 94.38 269 MET A N 1
ATOM 2208 C CA . MET A 1 269 ? 13.988 10.572 -9.028 1.00 94.38 269 MET A CA 1
ATOM 2209 C C . MET A 1 269 ? 13.810 9.732 -7.762 1.00 94.38 269 MET A C 1
ATOM 2211 O O . MET A 1 269 ? 13.561 10.284 -6.687 1.00 94.38 269 MET A O 1
ATOM 2215 N N . TYR A 1 270 ? 13.969 8.413 -7.879 1.00 91.44 270 TYR A N 1
ATOM 2216 C CA . TYR A 1 270 ? 13.921 7.492 -6.750 1.00 91.44 270 TYR A CA 1
ATOM 2217 C C . TYR A 1 270 ? 15.054 7.741 -5.755 1.00 91.44 270 TYR A C 1
ATOM 2219 O O . TYR A 1 270 ? 14.807 7.819 -4.551 1.00 91.44 270 TYR A O 1
ATOM 2227 N N . GLU A 1 271 ? 16.283 7.917 -6.231 1.00 88.25 271 GLU A N 1
ATOM 2228 C CA . GLU A 1 271 ? 17.430 8.210 -5.373 1.00 88.25 271 GLU A CA 1
ATOM 2229 C C . GLU A 1 271 ? 17.255 9.540 -4.641 1.00 88.25 271 GLU A C 1
ATOM 2231 O O . GLU A 1 271 ? 17.430 9.610 -3.420 1.00 88.25 271 GLU A O 1
ATOM 2236 N N . ARG A 1 272 ? 16.796 10.584 -5.347 1.00 85.62 272 ARG A N 1
ATOM 2237 C CA . ARG A 1 272 ? 16.446 11.867 -4.721 1.00 85.62 272 ARG A CA 1
ATOM 2238 C C . ARG A 1 272 ? 15.372 11.713 -3.650 1.00 85.62 272 ARG A C 1
ATOM 2240 O O . ARG A 1 272 ? 15.479 12.360 -2.611 1.00 85.62 272 ARG A O 1
ATOM 2247 N N . GLU A 1 273 ? 14.343 10.895 -3.869 1.00 85.94 273 GLU A N 1
ATOM 2248 C CA . GLU A 1 273 ? 13.307 10.615 -2.865 1.00 85.94 273 GLU A CA 1
ATOM 2249 C C . GLU A 1 273 ? 13.902 9.960 -1.611 1.00 85.94 273 GLU A C 1
ATOM 2251 O O . GLU A 1 273 ? 13.552 10.356 -0.497 1.00 85.94 273 GLU A O 1
ATOM 2256 N N . LEU A 1 274 ? 14.814 8.995 -1.775 1.00 79.50 274 LEU A N 1
ATOM 2257 C CA . LEU A 1 274 ? 15.479 8.319 -0.659 1.00 79.50 274 LEU A CA 1
ATOM 2258 C C . LEU A 1 274 ? 16.365 9.275 0.148 1.00 79.50 274 LEU A C 1
ATOM 2260 O O . LEU A 1 274 ? 16.292 9.280 1.379 1.00 79.50 274 LEU A O 1
ATOM 2264 N N . LEU A 1 275 ? 17.155 10.111 -0.531 1.00 75.81 275 LEU A N 1
ATOM 2265 C CA . LEU A 1 275 ? 18.013 11.119 0.102 1.00 75.81 275 LEU A CA 1
ATOM 2266 C C . LEU A 1 275 ? 17.182 12.186 0.833 1.00 75.81 275 LEU A C 1
ATOM 2268 O O . LEU A 1 275 ? 17.503 12.587 1.951 1.00 75.81 275 LEU A O 1
ATOM 2272 N N . ASN A 1 276 ? 16.053 12.578 0.241 1.00 67.81 276 ASN A N 1
ATOM 2273 C CA . ASN A 1 276 ? 15.137 13.588 0.766 1.00 67.81 276 ASN A CA 1
ATOM 2274 C C . ASN A 1 276 ? 13.952 12.987 1.539 1.00 67.81 276 ASN A C 1
ATOM 2276 O O . ASN A 1 276 ? 12.919 13.638 1.709 1.00 67.81 276 ASN A O 1
ATOM 2280 N N . ALA A 1 277 ? 14.052 11.755 2.050 1.00 60.69 277 ALA A N 1
ATOM 2281 C CA . ALA A 1 277 ? 12.942 11.090 2.743 1.00 60.69 277 ALA A CA 1
ATOM 2282 C C . ALA A 1 277 ? 12.422 11.887 3.962 1.00 60.69 277 ALA A C 1
ATOM 2284 O O . ALA A 1 277 ? 11.249 11.778 4.332 1.00 60.69 277 ALA A O 1
ATOM 2285 N N . LYS A 1 278 ? 13.276 12.730 4.565 1.00 54.44 278 LYS A N 1
ATOM 2286 C CA . LYS A 1 278 ? 12.899 13.652 5.648 1.00 54.44 278 LYS A CA 1
ATOM 2287 C C . LYS A 1 278 ? 12.140 14.890 5.149 1.00 54.44 278 LYS A C 1
ATOM 2289 O O . LYS A 1 278 ? 11.201 15.310 5.814 1.00 54.44 278 LYS A O 1
ATOM 2294 N N . THR A 1 279 ? 12.495 15.439 3.986 1.00 52.19 279 THR A N 1
ATOM 2295 C CA . THR A 1 279 ? 11.964 16.707 3.444 1.00 52.19 279 THR A CA 1
ATOM 2296 C C . THR A 1 279 ? 10.812 16.526 2.443 1.00 52.19 279 THR A C 1
ATOM 2298 O O . THR A 1 279 ? 10.000 17.425 2.246 1.00 52.19 279 THR A O 1
ATOM 2301 N N . SER A 1 280 ? 10.669 15.340 1.841 1.00 45.94 280 SER A N 1
ATOM 2302 C CA . SER A 1 280 ? 9.620 14.991 0.857 1.00 45.94 280 SER A CA 1
ATOM 2303 C C . SER A 1 280 ? 8.185 15.051 1.386 1.00 45.94 280 SER A C 1
ATOM 2305 O O . SER A 1 280 ? 7.221 15.138 0.620 1.00 45.94 280 SER A O 1
ATOM 2307 N N . HIS A 1 281 ? 8.035 15.035 2.708 1.00 53.53 281 HIS A N 1
ATOM 2308 C CA . HIS A 1 281 ? 6.747 14.978 3.379 1.00 53.53 281 HIS A CA 1
ATOM 2309 C C . HIS A 1 281 ? 6.560 16.034 4.471 1.00 53.53 281 HIS A C 1
ATOM 2311 O O . HIS A 1 281 ? 5.498 16.013 5.093 1.00 53.53 281 HIS A O 1
ATOM 2317 N N . THR A 1 282 ? 7.536 16.917 4.719 1.00 53.84 282 THR A N 1
ATOM 2318 C CA . THR A 1 282 ? 7.554 17.785 5.911 1.00 53.84 282 THR A CA 1
ATOM 2319 C C . THR A 1 282 ? 6.304 18.637 5.991 1.00 53.84 282 THR A C 1
ATOM 2321 O O . THR A 1 282 ? 5.528 18.432 6.907 1.00 53.84 282 THR A O 1
ATOM 2324 N N . THR A 1 283 ? 5.974 19.435 4.975 1.00 59.62 283 THR A N 1
ATOM 2325 C CA . THR A 1 283 ? 4.863 20.396 5.101 1.00 59.62 283 THR A CA 1
ATOM 2326 C C . THR A 1 283 ? 3.508 19.736 5.396 1.00 59.62 283 THR A C 1
ATOM 2328 O O . THR A 1 283 ? 2.715 20.252 6.176 1.00 59.62 283 THR A O 1
ATOM 2331 N N . TYR A 1 284 ? 3.226 18.568 4.807 1.00 63.28 284 TYR A N 1
ATOM 2332 C CA . TYR A 1 284 ? 1.974 17.846 5.064 1.00 63.28 284 TYR A CA 1
ATOM 2333 C C . TYR A 1 284 ? 2.008 17.072 6.388 1.00 63.28 284 TYR A C 1
ATOM 2335 O O . TYR A 1 284 ? 1.040 17.108 7.146 1.00 63.28 284 TYR A O 1
ATOM 2343 N N . LYS A 1 285 ? 3.113 16.374 6.685 1.00 67.94 285 LYS A N 1
ATOM 2344 C CA . LYS A 1 285 ? 3.256 15.626 7.941 1.00 67.94 285 LYS A CA 1
ATOM 2345 C C . LYS A 1 285 ? 3.323 16.556 9.144 1.00 67.94 285 LYS A C 1
ATOM 2347 O O . LYS A 1 285 ? 2.756 16.207 10.166 1.00 67.94 285 LYS A O 1
ATOM 2352 N N . GLU A 1 286 ? 3.955 17.716 9.024 1.00 70.56 286 GLU A N 1
ATOM 2353 C CA . GLU A 1 286 ? 4.027 18.749 10.059 1.00 70.56 286 GLU A CA 1
ATOM 2354 C C . GLU A 1 286 ? 2.637 19.291 10.367 1.00 70.56 286 GLU A C 1
ATOM 2356 O O . GLU A 1 286 ? 2.239 19.292 11.527 1.00 70.56 286 GLU A O 1
ATOM 2361 N N . LYS A 1 287 ? 1.848 19.653 9.344 1.00 69.50 287 LYS A N 1
ATOM 2362 C CA . LYS A 1 287 ? 0.452 20.072 9.546 1.00 69.50 287 LYS A CA 1
ATOM 2363 C C . LYS A 1 287 ? -0.402 18.952 10.155 1.00 69.50 287 LYS A C 1
ATOM 2365 O O . LYS A 1 287 ? -1.160 19.209 11.085 1.00 69.50 287 LYS A O 1
ATOM 2370 N N . GLN A 1 288 ? -0.261 17.702 9.697 1.00 74.06 288 GLN A N 1
ATOM 2371 C CA . GLN A 1 288 ? -0.936 16.557 10.332 1.00 74.06 288 GLN A CA 1
ATOM 2372 C C . GLN A 1 288 ? -0.518 16.388 11.792 1.00 74.06 288 GLN A C 1
ATOM 2374 O O . GLN A 1 288 ? -1.369 16.215 12.653 1.00 74.06 288 GLN A O 1
ATOM 2379 N N . GLN A 1 289 ? 0.777 16.448 12.090 1.00 77.31 289 GLN A N 1
ATOM 2380 C CA . GLN A 1 289 ? 1.291 16.325 13.450 1.00 77.31 289 GLN A CA 1
ATOM 2381 C C . GLN A 1 289 ? 0.817 17.471 14.341 1.00 77.31 289 GLN A C 1
ATOM 2383 O O . GLN A 1 289 ? 0.466 17.222 15.487 1.00 77.31 289 GLN A O 1
ATOM 2388 N N . PHE A 1 290 ? 0.761 18.697 13.824 1.00 78.50 290 PHE A N 1
ATOM 2389 C CA . PHE A 1 290 ? 0.215 19.845 14.536 1.00 78.50 290 PHE A CA 1
ATOM 2390 C C . PHE A 1 290 ? -1.253 19.620 14.922 1.00 78.50 290 PHE A C 1
ATOM 2392 O O . PHE A 1 290 ? -1.607 19.775 16.086 1.00 78.50 290 PHE A O 1
ATOM 2399 N N . LEU A 1 291 ? -2.093 19.164 13.988 1.00 75.81 291 LEU A N 1
ATOM 2400 C CA . LEU A 1 291 ? -3.498 18.872 14.288 1.00 75.81 291 LEU A CA 1
ATOM 2401 C C . LEU A 1 291 ? -3.661 17.692 15.246 1.00 75.81 291 LEU A C 1
ATOM 2403 O O . LEU A 1 291 ? -4.467 17.754 16.165 1.00 75.81 291 LEU A O 1
ATOM 2407 N N . ARG A 1 292 ? -2.855 16.638 15.103 1.00 84.62 292 ARG A N 1
ATOM 2408 C CA . ARG A 1 292 ? -2.842 15.530 16.070 1.00 84.62 292 ARG A CA 1
ATOM 2409 C C . ARG A 1 292 ? -2.485 16.009 17.475 1.00 84.62 292 ARG A C 1
ATOM 2411 O O . ARG A 1 292 ? -3.104 15.566 18.431 1.00 84.62 292 ARG A O 1
ATOM 2418 N N . LYS A 1 293 ? -1.535 16.947 17.597 1.00 82.94 293 LYS A N 1
ATOM 2419 C CA . LYS A 1 293 ? -1.214 17.601 18.875 1.00 82.94 293 LYS A CA 1
ATOM 2420 C C . LYS A 1 293 ? -2.379 18.435 19.409 1.00 82.94 293 LYS A C 1
ATOM 2422 O O . LYS A 1 293 ? -2.564 18.447 20.616 1.00 82.94 293 LYS A O 1
ATOM 2427 N N . HIS A 1 294 ? -3.163 19.083 18.544 1.00 82.12 294 HIS A N 1
ATOM 2428 C CA . HIS A 1 294 ? -4.360 19.825 18.956 1.00 82.12 294 HIS A CA 1
ATOM 2429 C C . HIS A 1 294 ? -5.409 18.917 19.619 1.00 82.12 294 HIS A C 1
ATOM 2431 O O . HIS A 1 294 ? -5.958 19.285 20.649 1.00 82.12 294 HIS A O 1
ATOM 2437 N N . PHE A 1 295 ? -5.628 17.710 19.086 1.00 80.62 295 PHE A N 1
ATOM 2438 C CA . PHE A 1 295 ? -6.475 16.693 19.731 1.00 80.62 295 PHE A CA 1
ATOM 2439 C C . PHE A 1 295 ? -5.815 16.022 20.955 1.00 80.62 295 PHE A C 1
ATOM 2441 O O . PHE A 1 295 ? -6.492 15.369 21.744 1.00 80.62 295 PHE A O 1
ATOM 2448 N N . GLY A 1 296 ? -4.496 16.151 21.123 1.00 86.50 296 GLY A N 1
ATOM 2449 C CA . GLY A 1 296 ? -3.767 15.716 22.315 1.00 86.50 296 GLY A CA 1
ATOM 2450 C C . GLY A 1 296 ? -3.979 14.243 22.687 1.00 86.50 296 GLY A C 1
ATOM 2451 O O . GLY A 1 296 ? -3.863 13.338 21.854 1.00 86.50 296 GLY A O 1
ATOM 2452 N N . GLU A 1 297 ? -4.278 14.005 23.965 1.00 87.81 297 GLU A N 1
ATOM 2453 C CA . GLU A 1 297 ? -4.468 12.661 24.524 1.00 87.81 297 GLU A CA 1
ATOM 2454 C C . GLU A 1 297 ? -5.674 11.921 23.946 1.00 87.81 297 GLU A C 1
ATOM 2456 O O . GLU A 1 297 ? -5.644 10.694 23.842 1.00 87.81 297 GLU A O 1
ATOM 2461 N N . GLU A 1 298 ? -6.700 12.640 23.490 1.00 87.06 298 GLU A N 1
ATOM 2462 C CA . GLU A 1 298 ? -7.854 12.029 22.837 1.00 87.06 298 GLU A CA 1
ATOM 2463 C C . GLU A 1 298 ? -7.419 11.273 21.575 1.00 87.06 298 GLU A C 1
ATOM 2465 O O . GLU A 1 298 ? -7.730 10.090 21.407 1.00 87.06 298 GLU A O 1
ATOM 2470 N N . TYR A 1 299 ? -6.616 11.919 20.721 1.00 89.25 299 TYR A N 1
ATOM 2471 C CA . TYR A 1 299 ? -6.084 11.293 19.510 1.00 89.25 299 TYR A CA 1
ATOM 2472 C C . TYR A 1 299 ? -5.227 10.071 19.842 1.00 89.25 299 TYR A C 1
ATOM 2474 O O . TYR A 1 299 ? -5.378 9.015 19.222 1.00 89.25 299 TYR A O 1
ATOM 2482 N N . ASN A 1 300 ? -4.331 10.200 20.826 1.00 87.69 300 ASN A N 1
ATOM 2483 C CA . ASN A 1 300 ? -3.430 9.124 21.236 1.00 87.69 300 ASN A CA 1
ATOM 2484 C C . ASN A 1 300 ? -4.202 7.917 21.783 1.00 87.69 300 ASN A C 1
ATOM 2486 O O . ASN A 1 300 ? -3.922 6.781 21.394 1.00 87.69 300 ASN A O 1
ATOM 2490 N N . SER A 1 301 ? -5.189 8.161 22.647 1.00 88.69 301 SER A N 1
ATOM 2491 C CA . SER A 1 301 ? -6.077 7.139 23.205 1.00 88.69 301 SER A CA 1
ATOM 2492 C C . SER A 1 301 ? -6.851 6.424 22.099 1.00 88.69 301 SER A C 1
ATOM 2494 O O . SER A 1 301 ? -6.846 5.193 22.024 1.00 88.69 301 SER A O 1
ATOM 2496 N N . PHE A 1 302 ? -7.439 7.181 21.169 1.00 89.62 302 PHE A N 1
ATOM 2497 C CA . PHE A 1 302 ? -8.205 6.620 20.059 1.00 89.62 302 PHE A CA 1
ATOM 2498 C C . PHE A 1 302 ? -7.333 5.792 19.108 1.00 89.62 302 PHE A C 1
ATOM 2500 O O . PHE A 1 302 ? -7.706 4.684 18.722 1.00 89.62 302 PHE A O 1
ATOM 2507 N N . TYR A 1 303 ? -6.147 6.299 18.760 1.00 89.94 303 TYR A N 1
ATOM 2508 C CA . TYR A 1 303 ? -5.156 5.583 17.958 1.00 89.94 303 TYR A CA 1
ATOM 2509 C C . TYR A 1 303 ? -4.749 4.254 18.604 1.00 89.94 303 TYR A C 1
ATOM 2511 O O . TYR A 1 303 ? -4.818 3.224 17.938 1.00 89.94 303 TYR A O 1
ATOM 2519 N N . LYS A 1 304 ? -4.397 4.249 19.897 1.00 89.62 304 LYS A N 1
ATOM 2520 C CA . LYS A 1 304 ? -4.022 3.021 20.622 1.00 89.62 304 LYS A CA 1
ATOM 2521 C C . LYS A 1 304 ? -5.152 1.989 20.614 1.00 89.62 304 LYS A C 1
ATOM 2523 O O . LYS A 1 304 ? -4.902 0.821 20.333 1.00 89.62 304 LYS A O 1
ATOM 2528 N N . LYS A 1 305 ? -6.395 2.421 20.851 1.00 91.31 305 LYS A N 1
ATOM 2529 C CA . LYS A 1 305 ? -7.586 1.553 20.810 1.00 91.31 305 LYS A CA 1
ATOM 2530 C C . LYS A 1 305 ? -7.841 0.971 19.419 1.00 91.31 305 LYS A C 1
ATOM 2532 O O . LYS A 1 305 ? -8.214 -0.193 19.310 1.00 91.31 305 LYS A O 1
ATOM 2537 N N . LEU A 1 306 ? -7.618 1.741 18.352 1.00 90.38 306 LEU A N 1
ATOM 2538 C CA . LEU A 1 306 ? -7.699 1.214 16.986 1.00 90.38 306 LEU A CA 1
ATOM 2539 C C . LEU A 1 306 ? -6.561 0.234 16.682 1.00 90.38 306 LEU A C 1
ATOM 2541 O O . LEU A 1 306 ? -6.833 -0.809 16.097 1.00 90.38 306 LEU A O 1
ATOM 2545 N N . CYS A 1 307 ? -5.326 0.509 17.116 1.00 89.00 307 CYS A N 1
ATOM 2546 C CA . CYS A 1 307 ? -4.234 -0.462 17.004 1.00 89.00 307 CYS A CA 1
ATOM 2547 C C . CYS A 1 307 ? -4.608 -1.774 17.693 1.00 89.00 307 CYS A C 1
ATOM 2549 O O . CYS A 1 307 ? -4.575 -2.811 17.052 1.00 89.00 307 CYS A O 1
ATOM 2551 N N . LEU A 1 308 ? -5.086 -1.726 18.937 1.00 88.62 308 LEU A N 1
ATOM 2552 C CA . LEU A 1 308 ? -5.578 -2.901 19.663 1.00 88.62 308 LEU A CA 1
ATOM 2553 C C . LEU A 1 308 ? -6.694 -3.646 18.922 1.00 88.62 308 LEU A C 1
ATOM 2555 O O . LEU A 1 308 ? -6.730 -4.875 18.922 1.00 88.62 308 LEU A O 1
ATOM 2559 N N . LEU A 1 309 ? -7.609 -2.917 18.287 1.00 90.94 309 LEU A N 1
ATOM 2560 C CA . LEU A 1 309 ? -8.719 -3.509 17.548 1.00 90.94 309 LEU A CA 1
ATOM 2561 C C . LEU A 1 309 ? -8.257 -4.253 16.282 1.00 90.94 309 LEU A C 1
ATOM 2563 O O . LEU A 1 309 ? -8.853 -5.269 15.927 1.00 90.94 309 LEU A O 1
ATOM 2567 N N . PHE A 1 310 ? -7.220 -3.764 15.596 1.00 88.75 310 PHE A N 1
ATOM 2568 C CA . PHE A 1 310 ? -6.758 -4.317 14.316 1.00 88.75 310 PHE A CA 1
ATOM 2569 C C . PHE A 1 310 ? -5.522 -5.213 14.416 1.00 88.75 310 PHE A C 1
ATOM 2571 O O . PHE A 1 310 ? -5.341 -6.084 13.565 1.00 88.75 310 PHE A O 1
ATOM 2578 N N . THR A 1 311 ? -4.676 -5.005 15.421 1.00 82.38 311 THR A N 1
ATOM 2579 C CA . THR A 1 311 ? -3.361 -5.635 15.563 1.00 82.38 311 THR A CA 1
ATOM 2580 C C . THR A 1 311 ? -3.198 -6.270 16.942 1.00 82.38 311 THR A C 1
ATOM 2582 O O . THR A 1 311 ? -3.928 -5.967 17.885 1.00 82.38 311 THR A O 1
ATOM 2585 N N . ASN A 1 312 ? -2.218 -7.168 17.051 1.00 69.19 312 ASN A N 1
ATOM 2586 C CA . ASN A 1 312 ? -1.774 -7.744 18.323 1.00 69.19 312 ASN A CA 1
ATOM 2587 C C . ASN A 1 312 ? -0.612 -6.933 18.939 1.00 69.19 312 ASN A C 1
ATOM 2589 O O . ASN A 1 312 ? 0.106 -7.439 19.793 1.00 69.19 312 ASN A O 1
ATOM 2593 N N . GLU A 1 313 ? -0.363 -5.698 18.488 1.00 58.06 313 GLU A N 1
ATOM 2594 C CA . GLU A 1 313 ? 0.855 -4.939 18.828 1.00 58.06 313 GLU A CA 1
ATOM 2595 C C . GLU A 1 313 ? 0.811 -4.246 20.204 1.00 58.06 313 GLU A C 1
ATOM 2597 O O . GLU A 1 313 ? 1.502 -3.249 20.405 1.00 58.06 313 GLU A O 1
ATOM 2602 N N . ASN A 1 314 ? 0.032 -4.747 21.167 1.00 47.91 314 ASN A N 1
ATOM 2603 C CA . ASN A 1 314 ? 0.092 -4.239 22.537 1.00 47.91 314 ASN A CA 1
ATOM 2604 C C . ASN A 1 314 ? 0.417 -5.377 23.519 1.00 47.91 314 ASN A C 1
ATOM 2606 O O . ASN A 1 314 ? -0.464 -6.185 23.804 1.00 47.91 314 ASN A O 1
ATOM 2610 N N . PRO A 1 315 ? 1.660 -5.464 24.028 1.00 41.28 315 PRO A N 1
ATOM 2611 C CA . PRO A 1 315 ? 2.069 -6.521 24.954 1.00 41.28 315 PRO A CA 1
ATOM 2612 C C . PRO A 1 315 ? 1.419 -6.410 26.345 1.00 41.28 315 PRO A C 1
ATOM 2614 O O . PRO A 1 315 ? 1.452 -7.380 27.095 1.00 41.28 315 PRO A O 1
ATOM 2617 N N . ASP A 1 316 ? 0.805 -5.268 26.675 1.00 44.53 316 ASP A N 1
ATOM 2618 C CA . ASP A 1 316 ? 0.319 -4.968 28.031 1.00 44.53 316 ASP A CA 1
ATOM 2619 C C . ASP A 1 316 ? -1.191 -5.197 28.240 1.00 44.53 316 ASP A C 1
ATOM 2621 O O . ASP A 1 316 ? -1.685 -5.015 29.350 1.00 44.53 316 ASP A O 1
ATOM 2625 N N . GLN A 1 317 ? -1.949 -5.586 27.207 1.00 52.44 317 GLN A N 1
ATOM 2626 C CA . GLN A 1 317 ? -3.382 -5.879 27.342 1.00 52.44 317 GLN A CA 1
ATOM 2627 C C . GLN A 1 317 ? -3.706 -7.297 26.897 1.00 52.44 317 GLN A C 1
ATOM 2629 O O . GLN A 1 317 ? -3.422 -7.689 25.767 1.00 52.44 317 GLN A O 1
ATOM 2634 N N . SER A 1 318 ? -4.330 -8.057 27.799 1.00 54.09 318 SER A N 1
ATOM 2635 C CA . SER A 1 318 ? -4.778 -9.412 27.497 1.00 54.09 318 SER A CA 1
ATOM 2636 C C . SER A 1 318 ? -5.846 -9.386 26.399 1.00 54.09 318 SER A C 1
ATOM 2638 O O . SER A 1 318 ? -6.735 -8.533 26.397 1.00 54.09 318 SER A O 1
ATOM 2640 N N . ASP A 1 319 ? -5.812 -10.368 25.493 1.00 60.47 319 ASP A N 1
ATOM 2641 C CA . ASP A 1 319 ? -6.798 -10.556 24.411 1.00 60.47 319 ASP A CA 1
ATOM 2642 C C . ASP A 1 319 ? -8.252 -10.755 24.901 1.00 60.47 319 ASP A C 1
ATOM 2644 O O . ASP A 1 319 ? -9.174 -10.928 24.098 1.00 60.47 319 ASP A O 1
ATOM 2648 N N . ASN A 1 320 ? -8.462 -10.730 26.218 1.00 66.00 320 ASN A N 1
ATOM 2649 C CA . ASN A 1 320 ? -9.725 -10.972 26.897 1.00 66.00 320 ASN A CA 1
ATOM 2650 C C . ASN A 1 320 ? -10.422 -9.690 27.375 1.00 66.00 320 ASN A C 1
ATOM 2652 O O . ASN A 1 320 ? -11.523 -9.774 27.920 1.00 66.00 320 ASN A O 1
ATOM 2656 N N . GLU A 1 321 ? -9.831 -8.511 27.172 1.00 82.75 321 GLU A N 1
ATOM 2657 C CA . GLU A 1 321 ? -10.428 -7.247 27.609 1.00 82.75 321 GLU A CA 1
ATOM 2658 C C . GLU A 1 321 ? -11.268 -6.574 26.520 1.00 82.75 321 GLU A C 1
ATOM 2660 O O . GLU A 1 321 ? -10.939 -6.578 25.333 1.00 82.75 321 GLU A O 1
ATOM 2665 N N . ALA A 1 322 ? -12.384 -5.972 26.934 1.00 88.38 322 ALA A N 1
ATOM 2666 C CA . ALA A 1 322 ? -13.202 -5.148 26.056 1.00 88.38 322 ALA A CA 1
ATOM 2667 C C . ALA A 1 322 ? -12.529 -3.791 25.789 1.00 88.38 322 ALA A C 1
ATOM 2669 O O . ALA A 1 322 ? -11.903 -3.207 26.673 1.00 88.38 322 ALA A O 1
ATOM 2670 N N . ILE A 1 323 ? -12.716 -3.246 24.585 1.00 89.12 323 ILE A N 1
ATOM 2671 C CA . ILE A 1 323 ? -12.238 -1.902 24.231 1.00 89.12 323 ILE A CA 1
ATOM 2672 C C . ILE A 1 323 ? -13.402 -0.916 24.315 1.00 89.12 323 ILE A C 1
ATOM 2674 O O . ILE A 1 323 ? -14.463 -1.143 23.737 1.00 89.12 323 ILE A O 1
ATOM 2678 N N . PHE A 1 324 ? -13.187 0.217 24.979 1.00 90.62 324 PHE A N 1
ATOM 2679 C CA . PHE A 1 324 ? -14.191 1.270 25.128 1.00 90.62 324 PHE A CA 1
ATOM 2680 C C . PHE A 1 324 ? -13.837 2.478 24.258 1.00 90.62 324 PHE A C 1
ATOM 2682 O O . PHE A 1 324 ? -12.830 3.144 24.501 1.00 90.62 324 PHE A O 1
ATOM 2689 N N . PHE A 1 325 ? -14.661 2.795 23.260 1.00 86.94 325 PHE A N 1
ATOM 2690 C CA . PHE A 1 325 ? -14.533 4.015 22.455 1.00 86.94 325 PHE A CA 1
ATOM 2691 C C . PHE A 1 325 ? -15.564 5.037 22.924 1.00 86.94 325 PHE A C 1
ATOM 2693 O O . PHE A 1 325 ? -16.747 4.854 22.665 1.00 86.94 325 PHE A O 1
ATOM 2700 N N . GLY A 1 326 ? -15.125 6.095 23.600 1.00 76.69 3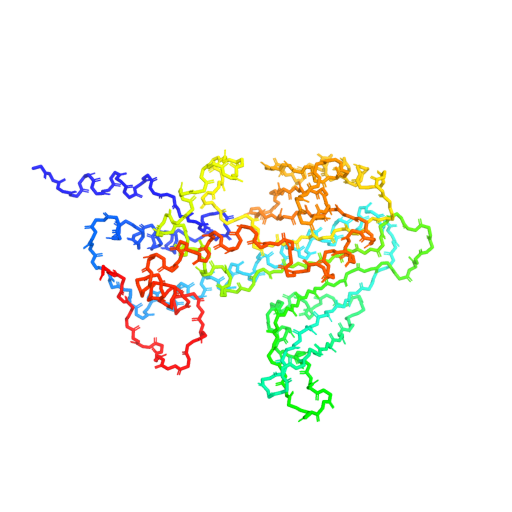26 GLY A N 1
ATOM 2701 C CA . GLY A 1 326 ? -15.962 7.181 24.114 1.00 76.69 326 GLY A CA 1
ATOM 2702 C C . GLY A 1 326 ? -15.194 8.506 24.140 1.00 76.69 326 GLY A C 1
ATOM 2703 O O . GLY A 1 326 ? -14.008 8.488 23.790 1.00 76.69 326 GLY A O 1
ATOM 2704 N N . PRO A 1 327 ? -15.875 9.621 24.468 1.00 64.50 327 PRO A N 1
ATOM 2705 C CA . PRO A 1 327 ? -15.240 10.923 24.667 1.00 64.50 327 PRO A CA 1
ATOM 2706 C C . PRO A 1 327 ? -14.174 10.910 25.767 1.00 64.50 327 PRO A C 1
ATOM 2708 O O . PRO A 1 327 ? -14.247 10.037 26.666 1.00 64.50 327 PRO A O 1
#

Secondary structure (DSSP, 8-state):
--HHHHHHHHHHHPPPTTTTT---HHHHHHHHHHHHHHHTT--EEE-HHHHHHHHHHHHHHHHHHHHHHHHHHHHHHHHHSTT--EEEEEEEEEE-TTT--EEEEEEEEET--HHHHHS-HHHHHHHTPPBPTTT-PBPPEEEEEEEEEES--TT-SEEEEEEEEPPHHHHHHHHHHHHTTGGGGGTTTS---TTTTS---SEEEEEEESSHHHHHHHHHHHHT-TT-EEEEEEE-SGGG--TT----EEEEEEETTEEEEEEEEEHHHHHHHHHTTTTTTHHHHHHHHHHHHHHHHHHHHHHHHHHHHH-S--TTS-TTPPEEE--

InterPro domains:
  IPR007685 RelA/SpoT [PF04607] (194-288)
  IPR043519 Nucleotidyltransferase superfamily [G3DSA:3.30.460.10] (124-269)
  IPR043519 Nucleotidyltransferase superfamily [SSF81301] (154-293)

Foldseek 3Di:
DDPVVVLVVVLVVDFAQCVLQFVDPLLRSVLSVLLSCAVVQHKDWFALVLLVVQQVRLVVSQLVVQLVLVVVQVVLCCLQPPPFAKWKKKKFWFAAPPPRDIDIDIDTPRPDCPVVSVDGQQRVNQVGFDADPPPRHGGRTPAMKMKMAGPDQPPRQWGIKIKGADDPLNVLLLSLCLSVVVVVVCPPPDPDDPCSSYDQARMEMEIAGADDVSQVVSVVSVPPDPQKDWDDWDACADPNPDPLRQGWTWTWIDHPSHIYIYTYYHPVNVVSCVVSVVSNCCVPVVSSVVSCVVCPVLSVLSSVLSCSSHHPPDPPDDSRDMGMNGD